Protein AF-A0AAV8Z8H2-F1 (afdb_monomer_lite)

pLDDT: mean 76.15, std 16.22, range [24.98, 94.44]

Foldseek 3Di:
DDKFKFKAFPVRDGDDDDPQAWDADRVGDIDGHDDDPVPDDCCRQQGKMWIWIDDPVGIDIDDIDGHHDDPPPFLDDDDPDDPPGPDPVRVVLLVVLLVVLCVVLVDDPVQVVCVLVVNHDPDLSQLSSLLSSCCSLVQADPVLHGDLVSQLVVVCSRDVDSVVSVVLCVPQQDDDPDSSCNSSSSVNSSSVVSVD

Structure (mmCIF, N/CA/C/O backbone):
data_AF-A0AAV8Z8H2-F1
#
_entry.id   AF-A0AAV8Z8H2-F1
#
loop_
_atom_site.group_PDB
_atom_site.id
_atom_site.type_symbol
_atom_site.label_atom_id
_atom_site.label_alt_id
_atom_site.label_comp_id
_atom_site.label_asym_id
_atom_site.label_entity_id
_atom_site.label_seq_id
_atom_site.pdbx_PDB_ins_code
_atom_site.Cartn_x
_atom_site.Cartn_y
_atom_site.Cartn_z
_atom_site.occupancy
_atom_site.B_iso_or_equiv
_atom_site.auth_seq_id
_atom_site.auth_comp_id
_atom_site.auth_asym_id
_atom_site.auth_atom_id
_atom_site.pdbx_PDB_model_num
ATOM 1 N N . MET A 1 1 ? 26.727 -1.028 -37.033 1.00 35.56 1 MET A N 1
ATOM 2 C CA . MET A 1 1 ? 27.636 -0.544 -35.966 1.00 35.56 1 MET A CA 1
ATOM 3 C C . MET A 1 1 ? 27.269 -1.231 -34.655 1.00 35.56 1 MET A C 1
ATOM 5 O O . MET A 1 1 ? 26.110 -1.174 -34.269 1.00 35.56 1 MET A O 1
ATOM 9 N N . ARG A 1 2 ? 28.202 -1.937 -33.999 1.00 37.50 2 ARG A N 1
ATOM 10 C CA . ARG A 1 2 ? 27.951 -2.562 -32.686 1.00 37.50 2 ARG A CA 1
ATOM 11 C C . ARG A 1 2 ? 28.186 -1.519 -31.593 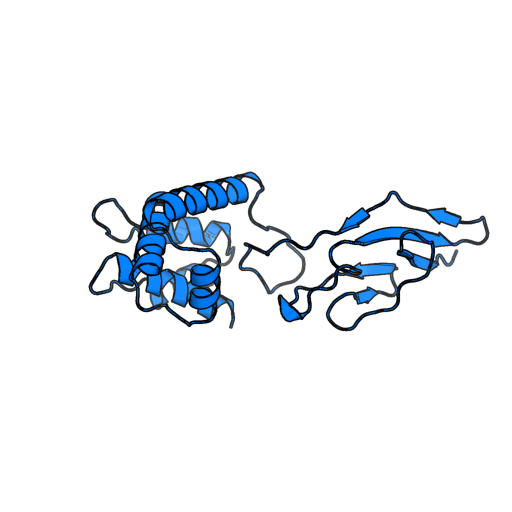1.00 37.50 2 ARG A C 1
ATOM 13 O O . ARG A 1 2 ? 29.326 -1.131 -31.357 1.00 37.50 2 ARG A O 1
ATOM 20 N N . TYR A 1 3 ? 27.122 -1.059 -30.949 1.00 38.91 3 TYR A N 1
ATOM 21 C CA . TYR A 1 3 ? 27.215 -0.156 -29.805 1.00 38.91 3 TYR A CA 1
ATOM 22 C C . TYR A 1 3 ? 27.224 -0.970 -28.513 1.00 38.91 3 TYR A C 1
ATOM 24 O O . TYR A 1 3 ? 26.392 -1.857 -28.338 1.00 38.91 3 TYR A O 1
ATOM 32 N N . LYS A 1 4 ? 28.154 -0.676 -27.598 1.00 47.50 4 LYS A N 1
ATOM 33 C CA . LYS A 1 4 ? 28.194 -1.308 -26.272 1.00 47.50 4 LYS A CA 1
ATOM 34 C C . LYS A 1 4 ? 27.782 -0.276 -25.229 1.00 47.50 4 LYS A C 1
ATOM 36 O O . LYS A 1 4 ? 28.521 0.676 -24.969 1.00 47.50 4 LYS A O 1
ATOM 41 N N . ARG A 1 5 ? 26.587 -0.451 -24.667 1.00 52.41 5 ARG A N 1
ATOM 42 C CA . ARG A 1 5 ? 26.057 0.378 -23.579 1.00 52.41 5 ARG A CA 1
ATOM 43 C C . ARG A 1 5 ? 26.590 -0.160 -22.251 1.00 52.41 5 ARG A C 1
ATOM 45 O O . ARG A 1 5 ? 26.500 -1.356 -21.988 1.00 52.41 5 ARG A O 1
ATOM 52 N N . VAL A 1 6 ? 27.201 0.703 -21.444 1.00 57.59 6 VAL A N 1
ATOM 53 C CA . VAL A 1 6 ? 27.772 0.337 -20.140 1.00 57.59 6 VAL A CA 1
ATOM 54 C C . VAL A 1 6 ? 27.365 1.381 -19.109 1.00 57.59 6 VAL A C 1
ATOM 56 O O . VAL A 1 6 ? 27.481 2.579 -19.354 1.00 57.59 6 VAL A O 1
ATOM 59 N N . GLN A 1 7 ? 26.902 0.918 -17.953 1.00 56.69 7 GLN A N 1
ATOM 60 C CA . GLN A 1 7 ? 26.512 1.773 -16.837 1.00 56.69 7 GLN A CA 1
ATOM 61 C C . GLN A 1 7 ? 27.712 1.988 -15.913 1.00 56.69 7 GLN A C 1
ATOM 63 O O . GLN A 1 7 ? 28.422 1.040 -15.552 1.00 56.69 7 GLN A O 1
ATOM 68 N N . THR A 1 8 ? 27.962 3.244 -15.557 1.00 58.31 8 THR A N 1
ATOM 69 C CA . THR A 1 8 ? 29.111 3.649 -14.741 1.00 58.31 8 THR A CA 1
ATOM 70 C C . THR A 1 8 ? 28.646 4.455 -13.537 1.00 58.31 8 THR A C 1
ATOM 72 O O . THR A 1 8 ? 27.685 5.217 -13.636 1.00 58.31 8 THR A O 1
ATOM 75 N N . GLY A 1 9 ? 29.333 4.297 -12.403 1.00 56.94 9 GLY A N 1
ATOM 76 C CA . GLY A 1 9 ? 29.162 5.218 -11.274 1.00 56.94 9 GLY A CA 1
ATOM 77 C C . GLY A 1 9 ? 29.763 6.593 -11.582 1.00 56.94 9 GLY A C 1
ATOM 78 O O . GLY A 1 9 ? 30.441 6.749 -12.599 1.00 56.94 9 GLY A O 1
ATOM 79 N N . TYR A 1 10 ? 29.570 7.557 -10.679 1.00 47.22 10 TYR A N 1
ATOM 80 C CA . TYR A 1 10 ? 30.086 8.931 -10.799 1.00 47.22 10 TYR A CA 1
ATOM 81 C C . TYR A 1 10 ? 31.571 9.010 -11.223 1.00 47.22 10 TYR A C 1
ATOM 83 O O . TYR A 1 10 ? 31.924 9.778 -12.112 1.00 47.22 10 TYR A O 1
ATOM 91 N N . ASN A 1 11 ? 32.420 8.108 -10.714 1.00 56.16 11 ASN A N 1
ATOM 92 C CA . ASN A 1 11 ? 33.860 8.054 -11.024 1.00 56.16 11 ASN A CA 1
ATOM 93 C C . ASN A 1 11 ? 34.205 7.377 -12.372 1.00 56.16 11 ASN A C 1
ATOM 95 O O . ASN A 1 11 ? 35.356 7.023 -12.614 1.00 56.16 11 ASN A O 1
ATOM 99 N N . GLY A 1 12 ? 33.224 7.078 -13.229 1.00 56.75 12 GLY A N 1
ATOM 100 C CA . GLY A 1 12 ? 33.440 6.409 -14.521 1.00 56.75 12 GLY A CA 1
ATOM 101 C C . GLY A 1 12 ? 33.772 4.911 -14.434 1.00 56.75 12 GLY A C 1
ATOM 102 O O . GLY A 1 12 ? 33.909 4.248 -15.467 1.00 56.75 12 GLY A O 1
ATOM 103 N N . MET A 1 13 ? 33.860 4.348 -13.224 1.00 62.66 13 MET A N 1
ATOM 104 C CA . MET A 1 13 ? 34.071 2.917 -13.001 1.00 62.66 13 MET A CA 1
ATOM 105 C C . MET A 1 13 ? 32.820 2.116 -13.371 1.00 62.66 13 MET A C 1
ATOM 107 O O . MET A 1 13 ? 31.702 2.440 -12.952 1.00 62.66 13 MET A O 1
ATOM 111 N N . LYS A 1 14 ? 33.017 1.035 -14.135 1.00 66.44 14 LYS A N 1
ATOM 112 C CA . LYS A 1 14 ? 31.957 0.076 -14.459 1.00 66.44 14 LYS A CA 1
ATOM 113 C C . LYS A 1 14 ? 31.466 -0.568 -13.164 1.00 66.44 14 LYS A C 1
ATOM 115 O O . LYS A 1 14 ? 32.252 -1.168 -12.431 1.00 66.44 14 LYS A O 1
ATOM 120 N N . LYS A 1 15 ? 30.170 -0.449 -12.882 1.00 69.06 15 LYS A N 1
ATOM 121 C CA . LYS A 1 15 ? 29.573 -1.102 -11.716 1.00 69.06 15 LYS A CA 1
ATOM 122 C C . LYS A 1 15 ? 29.343 -2.583 -12.022 1.00 69.06 15 LYS A C 1
ATOM 124 O O . LYS A 1 15 ? 28.971 -2.945 -13.138 1.00 69.06 15 LYS A O 1
ATOM 129 N N . ARG A 1 16 ? 29.631 -3.430 -11.032 1.00 69.19 16 ARG A N 1
ATOM 130 C CA . ARG A 1 16 ? 29.344 -4.866 -11.083 1.00 69.19 16 ARG A CA 1
ATOM 131 C C . ARG A 1 16 ? 27.873 -5.102 -10.758 1.00 69.19 16 ARG A C 1
ATOM 133 O O . ARG A 1 16 ? 27.267 -4.310 -10.027 1.00 69.19 16 ARG A O 1
ATOM 140 N N . GLU A 1 17 ? 27.335 -6.170 -11.320 1.00 68.06 17 GLU A N 1
ATOM 141 C CA . GLU A 1 17 ? 26.055 -6.716 -10.895 1.00 68.06 17 GLU A CA 1
ATOM 142 C C . GLU A 1 17 ? 26.131 -7.064 -9.409 1.00 68.06 17 GLU A C 1
ATOM 144 O O . GLU A 1 17 ? 27.162 -7.536 -8.920 1.00 68.06 17 GLU A O 1
ATOM 149 N N . VAL A 1 18 ? 25.067 -6.730 -8.693 1.00 77.81 18 VAL A N 1
ATOM 150 C CA . VAL A 1 18 ? 24.851 -7.179 -7.322 1.00 77.81 18 VAL A CA 1
ATOM 151 C C . VAL A 1 18 ? 23.566 -7.981 -7.412 1.00 77.81 18 VAL A C 1
ATOM 153 O O . VAL A 1 18 ? 22.536 -7.357 -7.690 1.00 77.81 18 VAL A O 1
ATOM 156 N N . PRO A 1 19 ? 23.633 -9.320 -7.283 1.00 72.56 19 PRO A N 1
ATOM 157 C CA . PRO A 1 19 ? 22.446 -10.160 -7.333 1.00 72.56 19 PRO A CA 1
ATOM 158 C C . PRO A 1 19 ? 21.347 -9.559 -6.457 1.00 72.56 19 PRO A C 1
ATOM 160 O O . PRO A 1 19 ? 21.639 -9.041 -5.380 1.00 72.56 19 PRO A O 1
ATOM 163 N N . GLU A 1 20 ? 20.126 -9.545 -6.984 1.00 72.88 20 GLU A N 1
ATOM 164 C CA . GLU A 1 20 ? 18.906 -9.079 -6.303 1.00 72.88 20 GLU A CA 1
ATOM 165 C C . GLU A 1 20 ? 18.799 -7.566 -6.030 1.00 72.88 20 GLU A C 1
ATOM 167 O O . GLU A 1 20 ? 17.691 -7.077 -5.873 1.00 72.88 20 GLU A O 1
ATOM 172 N N . LEU A 1 21 ? 19.886 -6.785 -6.086 1.00 78.19 21 LEU A N 1
ATOM 173 C CA . LEU A 1 21 ? 19.847 -5.336 -5.792 1.00 78.19 21 LEU A CA 1
ATOM 174 C C . LEU A 1 21 ? 20.156 -4.436 -6.994 1.00 78.19 21 LEU A C 1
ATOM 176 O O . LEU A 1 21 ? 19.739 -3.279 -7.047 1.00 78.19 21 LEU A O 1
ATOM 180 N N . ARG A 1 22 ? 20.914 -4.930 -7.980 1.00 84.88 22 ARG A N 1
ATOM 181 C CA . ARG A 1 22 ? 21.247 -4.164 -9.189 1.00 84.88 22 ARG A CA 1
ATOM 182 C C . ARG A 1 22 ? 21.569 -5.078 -10.362 1.00 84.88 22 ARG A C 1
ATOM 184 O O . ARG A 1 22 ? 22.699 -5.560 -10.477 1.00 84.88 22 ARG A O 1
ATOM 191 N N . LEU A 1 23 ? 20.607 -5.216 -11.270 1.00 77.06 23 LEU A N 1
ATOM 192 C CA . LEU A 1 23 ? 20.680 -6.069 -12.454 1.00 77.06 23 LEU A CA 1
ATOM 193 C C . LEU A 1 23 ? 21.132 -5.269 -13.680 1.00 77.06 23 LEU A C 1
ATOM 195 O O . LEU A 1 23 ? 20.615 -4.183 -13.961 1.00 77.06 23 LEU A O 1
ATOM 199 N N . LEU A 1 24 ? 22.101 -5.809 -14.421 1.00 78.75 24 LEU A N 1
ATOM 200 C CA . LEU A 1 24 ? 22.605 -5.216 -15.660 1.00 78.75 24 LEU A CA 1
ATOM 201 C C . LEU A 1 24 ? 22.259 -6.113 -16.846 1.00 78.75 24 LEU A C 1
ATOM 203 O O . LEU A 1 24 ? 22.818 -7.195 -16.999 1.00 78.75 24 LEU A O 1
ATOM 207 N N . TYR A 1 25 ? 21.409 -5.624 -17.744 1.00 77.62 25 TYR A N 1
ATOM 208 C CA . TYR A 1 25 ? 21.002 -6.385 -18.922 1.00 77.62 25 TYR A CA 1
ATOM 209 C C . TYR A 1 25 ? 21.957 -6.173 -20.112 1.00 77.62 25 TYR A C 1
ATOM 211 O O . TYR A 1 25 ? 22.561 -5.103 -20.241 1.00 77.62 25 TYR A O 1
ATOM 219 N N . PRO A 1 26 ? 22.073 -7.139 -21.049 1.00 73.94 26 PRO A N 1
ATOM 220 C CA . PRO A 1 26 ? 22.926 -7.015 -22.239 1.00 73.94 26 PRO A CA 1
ATOM 221 C C . PRO A 1 26 ? 22.567 -5.848 -23.172 1.00 73.94 26 PRO A C 1
ATOM 223 O O . PRO A 1 26 ? 23.437 -5.315 -23.862 1.00 73.94 26 PRO A O 1
ATOM 226 N N . ASN A 1 27 ? 21.304 -5.407 -23.164 1.00 73.81 27 ASN A N 1
ATOM 227 C CA . ASN A 1 27 ? 20.846 -4.195 -23.860 1.00 73.81 27 ASN A CA 1
ATOM 228 C C . ASN A 1 27 ? 21.331 -2.889 -23.182 1.00 73.81 27 ASN A C 1
ATOM 230 O O . ASN A 1 27 ? 21.114 -1.789 -23.695 1.00 73.81 27 ASN A O 1
ATOM 234 N N . GLY A 1 28 ? 22.010 -3.014 -22.038 1.00 71.06 28 GLY A N 1
ATOM 235 C CA . GLY A 1 28 ? 22.561 -1.951 -21.208 1.00 71.06 28 GLY A CA 1
ATOM 236 C C . GLY A 1 28 ? 21.542 -1.234 -20.322 1.00 71.06 28 GLY A C 1
ATOM 237 O O . GLY A 1 28 ? 21.845 -0.143 -19.825 1.00 71.06 28 GLY A O 1
ATOM 238 N N . SER A 1 29 ? 20.356 -1.814 -20.124 1.00 76.06 29 SER A N 1
ATOM 239 C CA . SER A 1 29 ? 19.424 -1.397 -19.075 1.00 76.06 29 SER A CA 1
ATOM 240 C C . SER A 1 29 ? 19.977 -1.732 -17.686 1.00 76.06 29 SER A C 1
ATOM 242 O O . SER A 1 29 ? 20.648 -2.749 -17.501 1.00 76.06 29 SER A O 1
ATOM 244 N N . LEU A 1 30 ? 19.690 -0.854 -16.724 1.00 79.56 30 LEU A N 1
ATOM 245 C CA . LEU A 1 30 ? 20.010 -1.009 -15.306 1.00 79.56 30 LEU A CA 1
ATOM 246 C C . LEU A 1 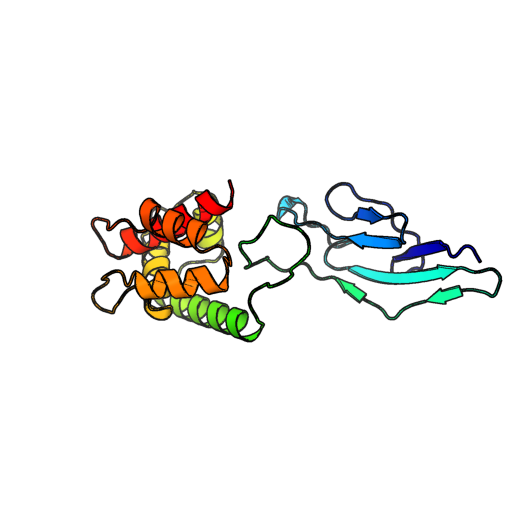30 ? 18.698 -1.081 -14.535 1.00 79.56 30 LEU A C 1
ATOM 248 O O . LEU A 1 30 ? 17.895 -0.158 -14.650 1.00 79.56 30 LEU A O 1
ATOM 252 N N . VAL A 1 31 ? 18.489 -2.153 -13.781 1.00 78.25 31 VAL A N 1
ATOM 253 C CA . VAL A 1 31 ? 17.271 -2.354 -12.991 1.00 78.25 31 VAL A CA 1
ATOM 254 C C . VAL A 1 31 ? 17.649 -2.494 -11.522 1.00 78.25 31 VAL A C 1
ATOM 256 O O . VAL A 1 31 ? 18.598 -3.206 -11.196 1.00 78.25 31 VAL A O 1
ATOM 259 N N . PHE A 1 32 ? 16.906 -1.805 -10.660 1.00 83.44 32 PHE A N 1
ATOM 260 C CA . PHE A 1 32 ? 16.988 -1.907 -9.204 1.00 83.44 32 PHE A CA 1
ATOM 261 C C . PHE A 1 32 ? 15.723 -2.625 -8.723 1.00 83.44 32 PHE A C 1
ATOM 263 O O . PHE A 1 32 ? 14.652 -2.018 -8.773 1.00 83.44 32 PHE A O 1
ATOM 270 N N . PRO A 1 33 ? 15.800 -3.919 -8.373 1.00 74.56 33 PRO A N 1
ATOM 271 C CA . PRO A 1 33 ? 14.654 -4.651 -7.844 1.00 74.56 33 PRO A CA 1
ATOM 272 C C . PRO A 1 33 ? 14.234 -4.127 -6.459 1.00 74.56 33 PRO A C 1
ATOM 274 O O . PRO A 1 33 ? 15.032 -3.459 -5.794 1.00 74.56 33 PRO A O 1
ATOM 277 N N . PRO A 1 34 ? 13.002 -4.427 -6.009 1.00 72.38 34 PRO A N 1
ATOM 278 C CA . PRO A 1 34 ? 12.618 -4.262 -4.611 1.00 72.38 34 PRO A CA 1
ATOM 279 C C . PRO A 1 34 ? 13.556 -5.043 -3.686 1.00 72.38 34 PRO A C 1
ATOM 281 O O . PRO A 1 34 ? 14.057 -6.103 -4.056 1.00 72.38 34 PRO A O 1
ATOM 284 N N . PHE A 1 35 ? 13.776 -4.516 -2.487 1.00 76.75 35 PHE A N 1
ATOM 285 C CA . PHE A 1 35 ? 14.696 -5.075 -1.504 1.00 76.75 35 PHE A CA 1
ATOM 286 C C . PHE A 1 35 ? 14.159 -4.812 -0.092 1.00 76.75 35 PHE A C 1
ATOM 288 O O . PHE A 1 35 ? 13.420 -3.848 0.122 1.00 76.75 35 PHE A O 1
ATOM 295 N N . SER A 1 36 ? 14.512 -5.664 0.867 1.00 68.44 36 SER A N 1
ATOM 296 C CA . SER A 1 36 ? 14.140 -5.483 2.274 1.00 68.44 36 SER A CA 1
ATOM 297 C C . SER A 1 36 ? 15.060 -4.471 2.968 1.00 68.44 36 SER A C 1
ATOM 299 O O . SER A 1 36 ? 16.170 -4.202 2.511 1.00 68.44 36 SER A O 1
ATOM 301 N N . ASN A 1 37 ? 14.627 -3.877 4.085 1.00 69.06 37 ASN A N 1
ATOM 302 C CA . ASN A 1 37 ? 15.407 -2.830 4.764 1.00 69.06 37 ASN A CA 1
ATOM 303 C C . ASN A 1 37 ? 16.839 -3.273 5.135 1.00 69.06 37 ASN A C 1
ATOM 305 O O . ASN A 1 37 ? 17.773 -2.479 5.032 1.00 69.06 37 ASN A O 1
ATOM 309 N N . ASP A 1 38 ? 17.037 -4.540 5.498 1.00 77.56 38 ASP A N 1
ATOM 310 C CA . ASP A 1 38 ? 18.342 -5.144 5.807 1.00 77.56 38 ASP A CA 1
ATOM 311 C C . ASP A 1 38 ? 19.272 -5.258 4.587 1.00 77.56 38 ASP A C 1
ATOM 313 O O . ASP A 1 38 ? 20.495 -5.296 4.731 1.00 77.56 38 ASP A O 1
ATOM 317 N N . GLN A 1 39 ? 18.717 -5.232 3.375 1.00 78.75 39 GLN A N 1
ATOM 318 C CA . GLN A 1 39 ? 19.468 -5.241 2.122 1.00 78.75 39 GLN A CA 1
ATOM 319 C C . GLN A 1 39 ? 19.793 -3.826 1.609 1.00 78.75 39 GLN A C 1
ATOM 321 O O . GLN A 1 39 ? 20.388 -3.664 0.535 1.00 78.75 39 GLN A O 1
ATOM 326 N N . TYR A 1 40 ? 19.419 -2.774 2.351 1.00 82.19 40 TYR A N 1
ATOM 327 C CA . TYR A 1 40 ? 19.698 -1.401 1.950 1.00 82.19 40 TYR A CA 1
ATOM 328 C C . TYR A 1 40 ? 21.203 -1.148 1.811 1.00 82.19 40 TYR A C 1
ATOM 330 O O . TYR A 1 40 ? 22.001 -1.356 2.725 1.00 82.19 40 TYR A O 1
ATOM 338 N N . ARG A 1 41 ? 21.599 -0.612 0.654 1.00 83.50 41 ARG A N 1
ATOM 339 C CA . ARG A 1 41 ? 22.981 -0.245 0.365 1.00 83.50 41 ARG A CA 1
ATOM 340 C C . ARG A 1 41 ? 23.076 1.167 -0.169 1.00 83.50 41 ARG A C 1
ATOM 342 O O . ARG A 1 41 ? 22.632 1.442 -1.280 1.00 83.50 41 ARG A O 1
ATOM 349 N N . HIS A 1 42 ? 23.762 2.044 0.559 1.00 82.69 42 HIS A N 1
ATOM 350 C CA . HIS A 1 42 ? 23.955 3.438 0.148 1.00 82.69 42 HIS A CA 1
ATOM 351 C C . HIS A 1 42 ? 24.621 3.564 -1.238 1.00 82.69 42 HIS A C 1
ATOM 353 O O . HIS A 1 42 ? 24.289 4.450 -2.022 1.00 82.69 42 HIS A O 1
ATOM 359 N N . ASP A 1 43 ? 25.532 2.654 -1.596 1.00 81.62 43 ASP A N 1
ATOM 360 C CA . ASP A 1 43 ? 26.231 2.668 -2.889 1.00 81.62 43 ASP A CA 1
ATOM 361 C C . ASP A 1 43 ? 25.390 2.154 -4.076 1.00 81.62 43 ASP A C 1
ATOM 363 O O . ASP A 1 43 ? 25.862 2.158 -5.222 1.00 81.62 43 ASP A O 1
ATOM 367 N N . ILE A 1 44 ? 24.157 1.716 -3.803 1.00 85.25 44 ILE A N 1
ATOM 368 C CA . ILE A 1 44 ? 23.168 1.285 -4.791 1.00 85.25 44 ILE A CA 1
ATOM 369 C C . ILE A 1 44 ? 21.954 2.213 -4.758 1.00 85.25 44 ILE A C 1
ATOM 371 O O . ILE A 1 44 ? 21.608 2.790 -5.788 1.00 85.25 44 ILE A O 1
ATOM 375 N N . HIS A 1 45 ? 21.373 2.372 -3.572 1.00 87.06 45 HIS A N 1
ATOM 376 C CA . HIS A 1 45 ? 20.078 2.984 -3.306 1.00 87.06 45 HIS A CA 1
ATOM 377 C C . HIS A 1 45 ? 20.138 4.478 -2.975 1.00 87.06 45 HIS A C 1
ATOM 379 O O . HIS A 1 45 ? 19.095 5.103 -2.882 1.00 87.06 45 HIS A O 1
ATOM 385 N N . ALA A 1 46 ? 21.320 5.071 -2.816 1.00 86.50 46 ALA A N 1
ATOM 386 C CA . ALA A 1 46 ? 21.495 6.518 -2.643 1.00 86.50 46 ALA A CA 1
ATOM 387 C C . ALA A 1 46 ? 22.643 7.039 -3.524 1.00 86.50 46 ALA A C 1
ATOM 389 O O . ALA A 1 46 ? 23.421 7.912 -3.139 1.00 86.50 46 ALA A O 1
ATOM 390 N N . ALA A 1 47 ? 22.797 6.435 -4.705 1.00 85.19 47 ALA A N 1
ATOM 391 C CA . ALA A 1 47 ? 23.942 6.636 -5.580 1.00 85.19 47 ALA A CA 1
ATOM 392 C C . ALA A 1 47 ? 23.576 7.359 -6.883 1.00 85.19 47 ALA A C 1
ATOM 394 O O . ALA A 1 47 ? 22.437 7.353 -7.349 1.00 85.19 47 ALA A O 1
ATOM 395 N N . GLN A 1 48 ? 24.593 7.950 -7.505 1.00 88.75 48 GLN A N 1
ATOM 396 C CA . GLN A 1 48 ? 24.497 8.605 -8.805 1.00 88.75 48 GLN A CA 1
ATOM 397 C C . GLN A 1 48 ? 24.984 7.684 -9.930 1.00 88.75 48 GLN A C 1
ATOM 399 O O . GLN A 1 48 ? 26.062 7.078 -9.849 1.00 88.75 48 GLN A O 1
ATOM 404 N N . TYR A 1 49 ? 24.207 7.617 -11.010 1.00 84.19 49 TYR A N 1
ATOM 405 C CA . TYR A 1 49 ? 24.473 6.785 -12.181 1.00 84.19 49 TYR A CA 1
ATOM 406 C C . TYR A 1 49 ? 24.526 7.611 -13.463 1.00 84.19 49 TYR A C 1
ATOM 408 O O . TYR A 1 49 ? 23.806 8.596 -13.628 1.00 84.19 49 TYR A O 1
ATOM 416 N N . ARG A 1 50 ? 25.372 7.178 -14.404 1.00 82.69 50 ARG A N 1
ATOM 417 C CA . ARG A 1 50 ? 25.430 7.720 -15.767 1.00 82.69 50 ARG A CA 1
ATOM 418 C C . ARG A 1 50 ? 25.510 6.579 -16.776 1.00 82.69 50 ARG A C 1
ATOM 420 O O . ARG A 1 50 ? 26.287 5.634 -16.602 1.00 82.69 50 ARG A O 1
ATOM 427 N N . CYS A 1 51 ? 24.743 6.698 -17.854 1.00 83.25 51 CYS A N 1
ATOM 428 C CA . CYS A 1 51 ? 24.804 5.784 -18.983 1.00 83.25 51 CYS A CA 1
ATOM 429 C C . CYS A 1 51 ? 25.901 6.238 -19.944 1.00 83.25 51 CYS A C 1
ATOM 431 O O . CYS A 1 51 ? 25.937 7.395 -20.367 1.00 83.25 51 CYS A O 1
ATOM 433 N N . ARG A 1 52 ? 26.784 5.313 -20.324 1.00 81.25 52 ARG A N 1
ATOM 434 C CA . ARG A 1 52 ? 27.894 5.575 -21.237 1.00 81.25 52 ARG A CA 1
ATOM 435 C C . ARG A 1 52 ? 27.781 4.695 -22.474 1.00 81.25 52 ARG A C 1
ATOM 437 O O . ARG A 1 52 ? 27.730 3.466 -22.385 1.00 81.25 52 ARG A O 1
ATOM 444 N N . LEU A 1 53 ? 27.770 5.332 -23.640 1.00 79.94 53 LEU A N 1
ATOM 445 C CA . LEU A 1 53 ? 27.774 4.673 -24.939 1.00 79.94 53 LEU A CA 1
ATOM 446 C C . LEU A 1 53 ? 29.165 4.799 -25.555 1.00 79.94 53 LEU A C 1
ATOM 448 O O . LEU A 1 53 ? 29.651 5.910 -25.762 1.00 79.94 53 LEU A O 1
ATOM 452 N N . LYS A 1 54 ? 29.809 3.666 -25.851 1.00 81.81 54 LYS A N 1
ATOM 453 C CA . LYS A 1 54 ? 31.099 3.641 -26.552 1.00 81.81 54 LYS A CA 1
ATOM 454 C C . LYS A 1 54 ? 30.907 3.155 -27.986 1.00 81.81 54 LYS A C 1
ATOM 456 O O . LYS A 1 54 ? 30.310 2.100 -28.210 1.00 81.81 54 LYS A O 1
ATOM 461 N N . SER A 1 55 ? 31.447 3.915 -28.933 1.00 79.25 55 SER A N 1
ATOM 462 C CA . SER A 1 55 ? 31.546 3.562 -30.350 1.00 79.25 55 SER A CA 1
ATOM 463 C C . SER A 1 55 ? 32.978 3.782 -30.854 1.00 79.25 55 SER A C 1
ATOM 465 O O . SER A 1 55 ? 33.829 4.277 -30.113 1.00 79.25 55 SER A O 1
ATOM 467 N N . ALA A 1 56 ? 33.250 3.424 -32.110 1.00 86.69 56 ALA A N 1
ATOM 468 C CA . ALA A 1 56 ? 34.532 3.723 -32.754 1.00 86.69 56 ALA A CA 1
ATOM 469 C C . ALA A 1 56 ? 34.799 5.237 -32.886 1.00 86.69 56 ALA A C 1
ATOM 471 O O . ALA A 1 56 ? 35.951 5.646 -32.866 1.00 86.69 56 ALA A O 1
ATOM 472 N N . LEU A 1 57 ? 33.746 6.061 -32.961 1.00 86.06 57 LEU A N 1
ATOM 473 C CA . LEU A 1 57 ? 33.839 7.520 -33.105 1.00 86.06 57 LEU A CA 1
ATOM 474 C C . LEU A 1 57 ? 34.052 8.252 -31.773 1.00 86.06 57 LEU A C 1
ATOM 476 O O . LEU A 1 57 ? 34.210 9.467 -31.752 1.00 86.06 57 LEU A O 1
ATOM 480 N N . GLY A 1 58 ? 34.024 7.530 -30.652 1.00 81.25 58 GLY A N 1
ATOM 481 C CA . GLY A 1 58 ? 34.168 8.113 -29.328 1.00 81.25 58 GLY A CA 1
ATOM 482 C C . GLY A 1 58 ? 33.065 7.689 -28.370 1.00 81.25 58 GLY A C 1
ATOM 483 O O . GLY A 1 58 ? 32.463 6.614 -28.488 1.00 81.25 58 GLY A O 1
ATOM 484 N N . ILE A 1 59 ? 32.862 8.523 -27.355 1.00 84.94 59 ILE A N 1
ATOM 485 C CA . ILE A 1 59 ? 32.107 8.184 -26.155 1.00 84.94 59 ILE A CA 1
ATOM 486 C C . ILE A 1 59 ? 31.084 9.273 -25.880 1.00 84.94 59 ILE A C 1
ATOM 488 O O . ILE A 1 59 ? 31.440 10.436 -25.738 1.00 84.94 59 ILE A O 1
ATOM 492 N N . VAL A 1 60 ? 29.830 8.861 -25.734 1.00 88.50 60 VAL A N 1
ATOM 493 C CA . VAL A 1 60 ? 28.726 9.733 -25.329 1.00 88.50 60 VAL A CA 1
ATOM 494 C C . VAL A 1 60 ? 28.297 9.343 -23.918 1.00 88.50 60 VAL A C 1
ATOM 496 O O . VAL A 1 60 ? 28.183 8.153 -23.606 1.00 88.50 60 VAL A O 1
ATOM 499 N N . VAL A 1 61 ? 28.082 10.335 -23.055 1.00 85.38 61 VAL A N 1
ATOM 500 C CA . VAL A 1 61 ? 27.672 10.152 -21.654 1.00 85.38 61 VAL A CA 1
ATOM 501 C C . VAL A 1 61 ? 26.331 10.850 -21.436 1.00 85.38 61 VAL A C 1
ATOM 503 O O . VAL A 1 61 ? 26.137 11.968 -21.904 1.00 85.38 61 VAL A O 1
ATOM 506 N N . SER A 1 62 ? 25.397 10.187 -20.753 1.00 84.31 62 SER A N 1
ATOM 507 C CA . SER A 1 62 ? 24.105 10.774 -20.389 1.00 84.31 62 SER A CA 1
ATOM 508 C C . SER A 1 62 ? 24.230 11.797 -19.257 1.00 84.31 62 SER A C 1
ATOM 510 O O . SER A 1 62 ? 25.246 11.867 -18.563 1.00 84.31 62 SER A O 1
ATOM 512 N N . ARG A 1 63 ? 23.128 12.508 -18.989 1.00 86.31 63 ARG A N 1
ATOM 513 C CA . ARG A 1 63 ? 22.936 13.228 -17.724 1.00 86.31 63 ARG A CA 1
ATOM 514 C C . ARG A 1 63 ? 23.053 12.297 -16.514 1.00 86.31 63 ARG A C 1
ATOM 516 O O . ARG A 1 63 ? 22.918 11.074 -16.635 1.00 86.31 63 ARG A O 1
ATOM 523 N N . GLU A 1 64 ? 23.266 12.912 -15.363 1.00 83.62 64 GLU A N 1
ATOM 524 C CA . GLU A 1 64 ? 23.330 12.243 -14.073 1.00 83.62 64 GLU A CA 1
ATOM 525 C C . GLU A 1 64 ? 21.949 11.844 -13.561 1.00 83.62 64 GLU A C 1
ATOM 527 O O . GLU A 1 64 ? 21.013 12.642 -13.567 1.00 83.62 64 GLU A O 1
ATOM 532 N N . VAL A 1 65 ? 21.831 10.591 -13.129 1.00 83.88 65 VAL A N 1
ATOM 533 C CA . VAL A 1 65 ? 20.617 10.017 -12.555 1.00 83.88 65 VAL A CA 1
ATOM 534 C C . VAL A 1 65 ? 20.867 9.778 -11.075 1.00 83.88 65 VAL A C 1
ATOM 536 O O . VAL A 1 65 ? 21.735 8.985 -10.714 1.00 83.88 65 VAL A O 1
ATOM 539 N N . HIS A 1 66 ? 20.111 10.468 -10.228 1.00 83.06 66 HIS A N 1
ATOM 540 C CA . HIS A 1 66 ? 20.176 10.327 -8.778 1.00 83.06 66 HIS A CA 1
ATOM 541 C C . HIS A 1 66 ? 19.178 9.257 -8.343 1.00 83.06 66 HIS A C 1
ATOM 543 O O . HIS A 1 66 ? 17.972 9.458 -8.469 1.00 83.06 66 HIS A O 1
ATOM 549 N N . VAL A 1 67 ? 19.671 8.121 -7.858 1.00 84.88 67 VAL A N 1
ATOM 550 C CA . VAL A 1 67 ? 18.828 7.057 -7.306 1.00 84.88 67 VAL A CA 1
ATOM 551 C C . VAL A 1 67 ? 18.670 7.302 -5.813 1.00 84.88 67 VAL A C 1
ATOM 553 O O . VAL A 1 67 ? 19.656 7.540 -5.118 1.00 84.88 67 VAL A O 1
ATOM 556 N N . LYS A 1 68 ? 17.428 7.242 -5.337 1.00 84.38 68 LYS A N 1
ATOM 557 C CA . LYS A 1 68 ? 17.069 7.220 -3.920 1.00 84.38 68 LYS A CA 1
ATOM 558 C C . LYS A 1 68 ? 16.124 6.047 -3.703 1.00 84.38 68 LYS A C 1
ATOM 560 O O . LYS A 1 68 ? 15.174 5.902 -4.468 1.00 84.38 68 LYS A O 1
ATOM 565 N N . ALA A 1 69 ? 16.361 5.235 -2.683 1.00 77.06 69 ALA A N 1
ATOM 566 C CA . ALA A 1 69 ? 15.331 4.344 -2.191 1.00 77.06 69 ALA A CA 1
ATOM 567 C C . ALA A 1 69 ? 14.279 5.173 -1.474 1.00 77.06 69 ALA A C 1
ATOM 569 O O . ALA A 1 69 ? 14.595 6.008 -0.629 1.00 77.06 69 ALA A O 1
ATOM 570 N N . GLY A 1 70 ? 13.035 4.924 -1.840 1.00 68.00 70 GLY A N 1
ATOM 571 C CA . GLY A 1 70 ? 11.889 5.268 -1.027 1.00 68.00 70 GLY A CA 1
ATOM 572 C C . GLY A 1 70 ? 11.211 3.976 -0.612 1.00 68.00 70 GLY A C 1
ATOM 573 O O . GLY A 1 70 ? 11.293 2.972 -1.324 1.00 68.00 70 GLY A O 1
ATOM 574 N N . THR A 1 71 ? 10.524 4.012 0.520 1.00 52.19 71 THR A N 1
ATOM 575 C CA . THR A 1 71 ? 9.533 2.994 0.846 1.00 52.19 71 THR A CA 1
ATOM 576 C C . THR A 1 71 ? 8.498 2.999 -0.270 1.00 52.19 71 THR A C 1
ATOM 578 O O . THR A 1 71 ? 7.839 4.014 -0.510 1.00 52.19 71 THR A O 1
ATOM 581 N N . LEU A 1 72 ? 8.384 1.882 -0.987 1.00 42.56 72 LEU A N 1
ATOM 582 C CA . LEU A 1 72 ? 7.269 1.651 -1.892 1.00 42.56 72 LEU A CA 1
ATOM 583 C C . LEU A 1 72 ? 6.009 1.542 -1.031 1.00 42.56 72 LEU A C 1
ATOM 585 O O . LEU A 1 72 ? 5.615 0.458 -0.618 1.00 42.56 72 LEU A O 1
ATOM 589 N N . VAL A 1 73 ? 5.341 2.670 -0.793 1.00 42.03 73 VAL A N 1
ATOM 590 C CA . VAL A 1 73 ? 3.925 2.676 -0.404 1.00 42.03 73 VAL A CA 1
ATOM 591 C C . VAL A 1 73 ? 3.114 2.466 -1.685 1.00 42.03 73 VAL A C 1
ATOM 593 O O . VAL A 1 73 ? 2.385 3.318 -2.174 1.00 42.03 73 VAL A O 1
ATOM 596 N N . CYS A 1 74 ? 3.367 1.332 -2.320 1.00 36.44 74 CYS A N 1
ATOM 597 C CA . CYS A 1 74 ? 2.687 0.847 -3.501 1.00 36.44 74 CYS A CA 1
ATOM 598 C C . CYS A 1 74 ? 2.676 -0.657 -3.321 1.00 36.44 74 CYS A C 1
ATOM 600 O O . CYS A 1 74 ? 3.625 -1.354 -3.668 1.00 36.44 74 CYS A O 1
ATOM 602 N N . ASN A 1 75 ? 1.615 -1.143 -2.686 1.00 37.53 75 ASN A N 1
ATOM 603 C CA . ASN A 1 75 ? 1.329 -2.561 -2.648 1.00 37.53 75 ASN A CA 1
ATOM 604 C C . ASN A 1 75 ? 1.137 -2.986 -4.121 1.00 37.53 75 ASN A C 1
ATOM 606 O O . ASN A 1 75 ? 0.087 -2.688 -4.683 1.00 37.53 75 ASN A O 1
ATOM 610 N N . HIS A 1 76 ? 2.157 -3.519 -4.805 1.00 32.81 76 HIS A N 1
ATOM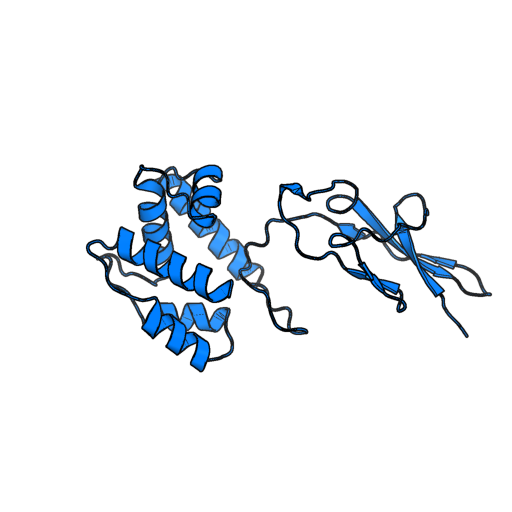 611 C CA . HIS A 1 76 ? 2.077 -3.990 -6.197 1.00 32.81 76 HIS A CA 1
ATOM 612 C C . HIS A 1 76 ? 3.328 -4.786 -6.615 1.00 32.81 76 HIS A C 1
ATOM 614 O O . HIS A 1 76 ? 4.374 -4.198 -6.857 1.00 32.81 76 HIS A O 1
ATOM 620 N N . PHE A 1 77 ? 3.196 -6.103 -6.766 1.00 35.34 77 PHE A N 1
ATOM 621 C CA . PHE A 1 77 ? 3.904 -6.968 -7.725 1.00 35.34 77 PHE A CA 1
ATOM 622 C C . PHE A 1 77 ? 2.967 -8.184 -7.855 1.00 35.34 77 PHE A C 1
ATOM 624 O O . PHE A 1 77 ? 2.586 -8.737 -6.838 1.00 35.34 77 PHE A O 1
ATOM 631 N N . VAL 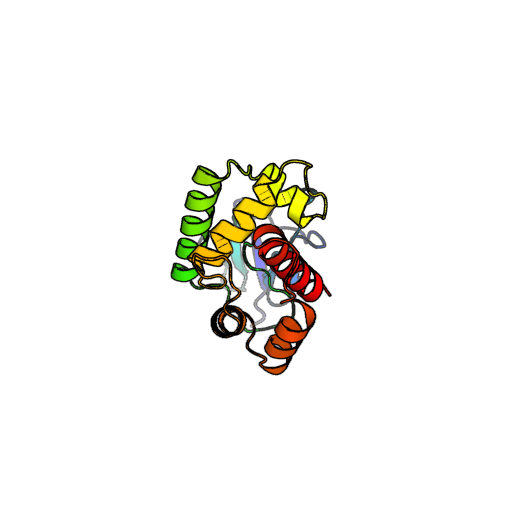A 1 78 ? 2.429 -8.588 -9.007 1.00 27.95 78 VAL A N 1
ATOM 632 C CA . VAL A 1 78 ? 3.116 -8.963 -10.245 1.00 27.95 78 VAL A CA 1
ATOM 633 C C . VAL A 1 78 ? 2.157 -8.797 -11.439 1.00 27.95 78 VAL A C 1
ATOM 635 O O . VAL A 1 78 ? 1.116 -9.436 -11.468 1.00 27.95 78 VAL A O 1
ATOM 638 N N . TYR A 1 79 ? 2.509 -7.997 -12.449 1.00 24.98 79 TYR A N 1
ATOM 639 C CA . TYR A 1 79 ? 2.737 -8.478 -13.822 1.00 24.98 79 TYR A CA 1
ATOM 640 C C . TYR A 1 79 ? 3.375 -7.365 -14.666 1.00 24.98 79 TYR A C 1
ATOM 642 O O . TYR A 1 79 ? 3.111 -6.175 -14.519 1.00 24.98 79 TYR A O 1
ATOM 650 N N . PHE A 1 80 ? 4.309 -7.777 -15.510 1.00 33.50 80 PHE A N 1
ATOM 651 C CA . PHE A 1 80 ? 5.202 -6.929 -16.285 1.00 33.50 80 PHE A CA 1
ATOM 652 C C . PHE A 1 80 ? 4.445 -5.948 -17.214 1.00 33.50 80 PHE A C 1
ATOM 654 O O . PHE A 1 80 ? 3.594 -6.373 -17.985 1.00 33.50 80 PHE A O 1
ATOM 661 N N . LEU A 1 81 ? 4.885 -4.676 -17.220 1.00 33.72 81 LEU A N 1
ATOM 662 C CA . LEU A 1 81 ? 4.738 -3.631 -18.265 1.00 33.72 81 LEU A CA 1
ATOM 663 C C . LEU A 1 81 ? 3.727 -2.484 -18.099 1.00 33.72 81 LEU A C 1
ATOM 665 O O . LEU A 1 81 ? 3.832 -1.535 -18.876 1.00 33.72 81 LEU A O 1
ATOM 669 N N . THR A 1 82 ? 2.868 -2.434 -17.083 1.00 37.97 82 THR A N 1
ATOM 670 C CA . THR A 1 82 ? 2.087 -1.206 -16.820 1.00 37.97 82 THR A CA 1
ATOM 671 C C . THR A 1 82 ? 2.421 -0.624 -15.456 1.00 37.97 82 THR A C 1
ATOM 673 O O . THR A 1 82 ? 1.828 -0.975 -14.444 1.00 37.97 82 THR A O 1
ATOM 676 N N . THR A 1 83 ? 3.390 0.294 -15.430 1.00 39.41 83 THR A N 1
ATOM 677 C CA . THR A 1 83 ? 3.637 1.192 -14.297 1.00 39.41 83 THR A CA 1
ATOM 678 C C . THR A 1 83 ? 2.452 2.139 -14.129 1.00 39.41 83 THR A C 1
ATOM 680 O O . THR A 1 83 ? 2.474 3.260 -14.635 1.00 39.41 83 THR A O 1
ATOM 683 N N . GLN A 1 84 ? 1.422 1.698 -13.421 1.00 46.56 84 GLN A N 1
ATOM 684 C CA . GLN A 1 84 ? 0.546 2.602 -12.687 1.00 46.56 84 GLN A CA 1
ATOM 685 C C . GLN A 1 84 ? 0.760 2.322 -11.203 1.00 46.56 84 GLN A C 1
ATOM 687 O O . GLN A 1 84 ? 0.033 1.575 -10.561 1.00 46.56 84 GLN A O 1
ATOM 692 N N . CYS A 1 85 ? 1.835 2.911 -10.676 1.00 51.28 85 CYS A N 1
ATOM 693 C CA . CYS A 1 85 ? 1.831 3.320 -9.278 1.00 51.28 85 CYS A CA 1
ATOM 694 C C . CYS A 1 85 ? 0.716 4.360 -9.090 1.00 51.28 85 CYS A C 1
ATOM 696 O O . CYS A 1 85 ? 0.306 4.999 -10.067 1.00 51.28 85 CYS A O 1
ATOM 698 N N . LEU A 1 86 ? 0.272 4.551 -7.845 1.00 56.53 86 LEU A N 1
ATOM 699 C CA . LEU A 1 86 ? -0.566 5.691 -7.462 1.00 56.53 86 LEU A CA 1
ATOM 700 C C . LEU A 1 86 ? -0.049 6.970 -8.139 1.00 56.53 86 LEU A C 1
ATOM 702 O O . LEU A 1 86 ? 1.164 7.190 -8.230 1.00 56.53 86 LEU A O 1
ATOM 706 N N . THR A 1 87 ? -0.958 7.800 -8.648 1.00 69.00 87 THR A N 1
ATOM 707 C CA . THR A 1 87 ? -0.573 9.104 -9.192 1.00 69.00 87 THR A CA 1
ATOM 708 C C . THR A 1 87 ? 0.070 9.949 -8.081 1.00 69.00 87 THR A C 1
ATOM 710 O O . THR A 1 87 ? -0.219 9.723 -6.904 1.00 69.00 87 THR A O 1
ATOM 713 N N . PRO A 1 88 ? 0.913 10.949 -8.406 1.00 75.31 88 PRO A N 1
ATOM 714 C CA . PRO A 1 88 ? 1.488 11.833 -7.387 1.00 75.31 88 PRO A CA 1
ATOM 715 C C . PRO A 1 88 ? 0.425 12.483 -6.490 1.00 75.31 88 PRO A C 1
ATOM 717 O O . PRO A 1 88 ? 0.647 12.675 -5.301 1.00 75.31 88 PRO A O 1
ATOM 720 N N . GLU A 1 89 ? -0.746 12.775 -7.059 1.00 75.56 89 GLU A N 1
ATOM 721 C CA . GLU A 1 89 ? -1.908 13.304 -6.343 1.00 75.56 89 GLU A CA 1
ATOM 722 C C . GLU A 1 89 ? -2.480 12.289 -5.343 1.00 75.56 89 GLU A C 1
ATOM 724 O O . GLU A 1 89 ? -2.727 12.624 -4.186 1.00 75.56 89 GLU A O 1
ATOM 729 N N . GLN A 1 90 ? -2.635 11.026 -5.750 1.00 71.06 90 GLN A N 1
ATOM 730 C CA . GLN A 1 90 ? -3.100 9.967 -4.857 1.00 71.06 90 GLN A CA 1
ATOM 731 C C . GLN A 1 90 ? -2.077 9.655 -3.757 1.00 71.06 90 GLN A C 1
ATOM 733 O O . GLN A 1 90 ? -2.461 9.417 -2.615 1.00 71.06 90 GLN A O 1
ATOM 738 N N . GLU A 1 91 ? -0.780 9.668 -4.071 1.00 73.19 91 GLU A N 1
ATOM 739 C CA . GLU A 1 91 ? 0.278 9.481 -3.076 1.00 73.19 91 GLU A CA 1
ATOM 740 C C . GLU A 1 91 ? 0.240 10.587 -2.012 1.00 73.19 91 GLU A C 1
ATOM 742 O O . GLU A 1 91 ? 0.273 10.290 -0.816 1.00 73.19 91 GLU A O 1
ATOM 747 N N . ASP A 1 92 ? 0.137 11.851 -2.429 1.00 80.44 92 ASP A N 1
ATOM 748 C CA . ASP A 1 92 ? 0.078 12.991 -1.510 1.00 80.44 92 ASP A CA 1
ATOM 749 C C . ASP A 1 92 ? -1.183 12.957 -0.636 1.00 80.44 92 ASP A C 1
ATOM 751 O O . ASP A 1 92 ? -1.119 13.187 0.576 1.00 80.44 92 ASP A O 1
ATOM 755 N N . MET A 1 93 ? -2.315 12.549 -1.218 1.00 81.81 93 MET A N 1
ATOM 756 C CA . MET A 1 93 ? -3.554 12.315 -0.480 1.00 81.81 93 MET A CA 1
ATOM 757 C C . MET A 1 93 ? -3.374 11.235 0.598 1.00 81.81 93 MET A C 1
ATOM 759 O O . MET A 1 93 ? -3.696 11.473 1.762 1.00 81.81 93 MET A O 1
ATOM 763 N N . LEU A 1 94 ? -2.816 10.067 0.253 1.00 79.38 94 LEU A N 1
ATOM 764 C CA . LEU A 1 94 ? -2.598 8.977 1.215 1.00 79.38 94 LEU A CA 1
ATOM 765 C C . LEU A 1 94 ? -1.609 9.379 2.318 1.00 79.38 94 LEU A C 1
ATOM 767 O O . LEU A 1 94 ? -1.833 9.067 3.487 1.00 79.38 94 LEU A O 1
ATOM 771 N N . ARG A 1 95 ? -0.542 10.110 1.970 1.00 80.81 95 ARG A N 1
ATOM 772 C CA . ARG A 1 95 ? 0.419 10.657 2.942 1.00 80.81 95 ARG A CA 1
ATOM 773 C C . ARG A 1 95 ? -0.234 11.656 3.889 1.00 80.81 95 ARG A C 1
ATOM 775 O O . ARG A 1 95 ? 0.082 11.654 5.077 1.00 80.81 95 ARG A O 1
ATOM 782 N N . THR A 1 96 ? -1.126 12.499 3.381 1.00 87.62 96 THR A N 1
ATOM 783 C CA . THR A 1 96 ? -1.855 13.481 4.190 1.00 87.62 96 THR A CA 1
ATOM 784 C C . THR A 1 96 ? -2.787 12.786 5.176 1.00 87.62 96 THR A C 1
ATOM 786 O O . THR A 1 96 ? -2.697 13.039 6.375 1.00 87.62 96 THR A O 1
ATOM 789 N N . ILE A 1 97 ? -3.597 11.833 4.704 1.00 85.75 97 ILE A N 1
ATOM 790 C CA . ILE A 1 97 ? -4.496 11.040 5.556 1.00 85.75 97 ILE A CA 1
ATOM 791 C C . ILE A 1 97 ? -3.706 10.300 6.638 1.00 85.75 97 ILE A C 1
ATOM 793 O O . ILE A 1 97 ? -4.090 10.331 7.807 1.00 85.75 97 ILE A O 1
ATOM 797 N N . HIS A 1 98 ? -2.590 9.664 6.267 1.00 81.81 98 HIS A N 1
ATOM 798 C CA . HIS A 1 98 ? -1.740 8.954 7.216 1.00 81.81 98 HIS A CA 1
ATOM 799 C C . HIS A 1 98 ? -1.235 9.886 8.321 1.00 81.81 98 HIS A C 1
ATOM 801 O O . HIS A 1 98 ? -1.468 9.597 9.489 1.00 81.81 98 HIS A O 1
ATOM 807 N N . LYS A 1 99 ? -0.663 11.047 7.968 1.00 88.12 99 LYS A N 1
ATOM 808 C CA . LYS A 1 99 ? -0.183 12.042 8.944 1.00 88.12 99 LYS A CA 1
ATOM 809 C C . LYS A 1 99 ? -1.281 12.551 9.873 1.00 88.12 99 LYS A C 1
ATOM 811 O O . LYS A 1 99 ? -1.054 12.733 11.066 1.00 88.12 99 LYS A O 1
ATOM 816 N N . GLU A 1 100 ? -2.474 12.796 9.340 1.00 92.12 100 GLU A N 1
ATOM 817 C CA . GLU A 1 100 ? -3.615 13.220 10.151 1.00 92.12 100 GLU A CA 1
ATOM 818 C C . GLU A 1 100 ? -4.036 12.123 11.136 1.00 92.12 100 GLU A C 1
ATOM 820 O O . GLU A 1 100 ? -4.285 12.404 12.307 1.00 92.12 100 GLU A O 1
ATOM 825 N N . CYS A 1 101 ? -4.075 10.867 10.691 1.00 90.00 101 CYS A N 1
ATOM 826 C CA . CYS A 1 101 ? -4.416 9.740 11.552 1.00 90.00 101 CYS A CA 1
ATOM 827 C C . CYS A 1 101 ? -3.311 9.416 12.567 1.00 90.00 101 CYS A C 1
ATOM 829 O O . CYS A 1 101 ? -3.627 9.063 13.702 1.00 90.00 101 CYS A O 1
ATOM 831 N N . GLU A 1 102 ? -2.033 9.567 12.217 1.00 88.88 102 GLU A N 1
ATOM 832 C CA . GLU A 1 102 ? -0.908 9.484 13.160 1.00 88.88 102 GLU A CA 1
ATOM 833 C C . GLU A 1 102 ? -1.055 10.525 14.273 1.00 88.88 102 GLU A C 1
ATOM 835 O O . GLU A 1 102 ? -0.946 10.183 15.448 1.00 88.88 102 GLU A O 1
ATOM 840 N N . ALA A 1 103 ? -1.390 11.773 13.925 1.00 91.06 103 ALA A N 1
ATOM 841 C CA . ALA A 1 103 ? -1.572 12.847 14.901 1.00 91.06 103 ALA A CA 1
ATOM 842 C C . ALA A 1 103 ? -2.708 12.573 15.906 1.00 91.06 103 ALA A C 1
ATOM 844 O O . ALA A 1 103 ? -2.644 13.039 17.042 1.00 91.06 103 ALA A O 1
ATOM 845 N N . VAL A 1 104 ? -3.737 11.819 15.502 1.00 89.31 104 VAL A N 1
ATOM 846 C CA . VAL A 1 104 ? -4.872 11.451 16.368 1.00 89.31 104 VAL A CA 1
ATOM 847 C C . VAL A 1 104 ? -4.579 10.202 17.199 1.00 89.31 104 VAL A C 1
ATOM 849 O O . VAL A 1 104 ? -4.928 10.146 18.374 1.00 89.31 104 VAL A O 1
ATOM 852 N N . THR A 1 105 ? -3.970 9.187 16.589 1.00 88.44 105 THR A N 1
ATOM 853 C CA . THR A 1 105 ? -3.833 7.848 17.193 1.00 88.44 105 THR A CA 1
ATOM 854 C C . THR A 1 105 ? -2.519 7.646 17.933 1.00 88.44 105 THR A C 1
ATOM 856 O O . THR A 1 105 ? -2.415 6.738 18.753 1.00 88.44 105 THR A O 1
ATOM 859 N N . GLY A 1 106 ? -1.507 8.465 17.645 1.00 83.94 106 GLY A N 1
ATOM 860 C CA . GLY A 1 106 ? -0.166 8.309 18.197 1.00 83.94 106 GLY A CA 1
ATOM 861 C C . GLY A 1 106 ? 0.575 7.067 17.694 1.00 83.94 106 GLY A C 1
ATOM 862 O O . GLY A 1 106 ? 1.615 6.732 18.259 1.00 83.94 106 GLY A O 1
ATOM 863 N N . VAL A 1 107 ? 0.068 6.384 16.655 1.00 83.81 107 VAL A N 1
ATOM 864 C CA . VAL A 1 107 ? 0.791 5.284 16.001 1.00 83.81 107 VAL A CA 1
ATOM 865 C C . VAL A 1 107 ? 2.133 5.801 15.509 1.00 83.81 107 VAL A C 1
ATOM 867 O O . VAL A 1 107 ? 2.199 6.789 14.782 1.00 83.81 107 VAL A O 1
ATOM 870 N N . THR A 1 108 ? 3.204 5.118 15.903 1.00 80.00 108 THR A N 1
ATOM 871 C CA . THR A 1 108 ? 4.543 5.387 15.387 1.00 80.00 108 THR A CA 1
ATOM 872 C C . THR A 1 108 ? 4.800 4.563 14.131 1.00 80.00 108 THR A C 1
ATOM 874 O O . THR A 1 108 ? 4.239 3.480 13.941 1.00 80.00 108 THR A O 1
ATOM 877 N N . GLU A 1 109 ? 5.721 5.035 13.296 1.00 75.25 109 GLU A N 1
ATOM 878 C CA . GLU A 1 109 ? 6.175 4.305 12.108 1.00 75.25 109 GLU A CA 1
ATOM 879 C C . GLU A 1 109 ? 6.669 2.881 12.452 1.00 75.25 109 GLU A C 1
ATOM 881 O O . GLU A 1 109 ? 6.440 1.929 11.706 1.00 75.25 109 GLU A O 1
ATOM 886 N N . GLU A 1 110 ? 7.291 2.702 13.623 1.00 74.12 110 GLU A N 1
ATOM 887 C CA . GLU A 1 110 ? 7.744 1.396 14.117 1.00 74.12 110 GLU A CA 1
ATOM 888 C C . GLU A 1 110 ? 6.578 0.424 14.354 1.00 74.12 110 GLU A C 1
ATOM 890 O O . GLU A 1 110 ? 6.646 -0.741 13.954 1.00 74.12 110 GLU A O 1
ATOM 895 N N . VAL A 1 111 ? 5.498 0.905 14.976 1.00 74.56 111 VAL A N 1
ATOM 896 C CA . VAL A 1 111 ? 4.278 0.122 15.213 1.00 74.56 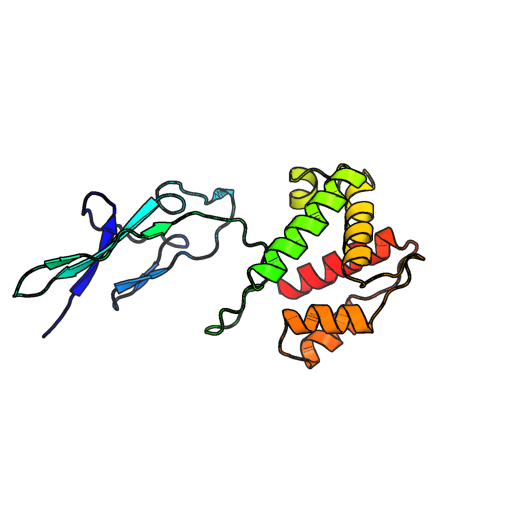111 VAL A CA 1
ATOM 897 C C . VAL A 1 111 ? 3.622 -0.260 13.888 1.00 74.56 111 VAL A C 1
ATOM 899 O O . VAL A 1 111 ? 3.231 -1.415 13.714 1.00 74.56 111 VAL A O 1
ATOM 902 N N . GLY A 1 112 ? 3.565 0.671 12.932 1.00 70.12 112 GLY A N 1
ATOM 903 C CA . GLY A 1 112 ? 3.054 0.404 11.588 1.00 70.12 112 GLY A CA 1
ATOM 904 C C . GLY A 1 112 ? 3.819 -0.719 10.882 1.00 70.12 112 GLY A C 1
ATOM 905 O O . GLY A 1 112 ? 3.211 -1.672 10.395 1.00 70.12 112 GLY A O 1
ATOM 906 N N . HIS A 1 113 ? 5.154 -0.663 10.883 1.00 69.88 113 HIS A N 1
ATOM 907 C CA . HIS A 1 113 ? 5.988 -1.697 10.262 1.00 69.88 113 HIS A CA 1
ATOM 908 C C . HIS A 1 113 ? 5.843 -3.074 10.923 1.00 69.88 113 HIS A C 1
ATOM 910 O O . HIS A 1 113 ? 5.755 -4.082 10.221 1.00 69.88 113 HIS A O 1
ATOM 916 N N . LYS A 1 114 ? 5.779 -3.131 12.258 1.00 70.12 114 LYS A N 1
ATOM 917 C CA . LYS A 1 114 ? 5.554 -4.387 12.991 1.00 70.12 114 LYS A CA 1
ATOM 918 C C . LYS A 1 114 ? 4.180 -4.980 12.691 1.00 70.12 114 LYS A C 1
ATOM 920 O O . LYS A 1 114 ? 4.081 -6.170 12.402 1.00 70.12 114 LYS A O 1
ATOM 925 N N . ALA A 1 115 ? 3.142 -4.146 12.637 1.00 71.00 115 ALA A N 1
ATOM 926 C CA . ALA A 1 115 ? 1.796 -4.595 12.303 1.00 71.00 115 ALA A CA 1
ATOM 927 C C . ALA A 1 115 ? 1.709 -5.183 10.886 1.00 71.00 115 ALA A C 1
ATOM 929 O O . ALA A 1 115 ? 1.042 -6.198 10.684 1.00 71.00 115 ALA A O 1
ATOM 930 N N . ILE A 1 116 ? 2.434 -4.602 9.922 1.00 62.56 116 ILE A N 1
ATOM 931 C CA . ILE A 1 116 ? 2.575 -5.148 8.562 1.00 62.56 116 ILE A CA 1
ATOM 932 C C . ILE A 1 116 ? 3.277 -6.514 8.577 1.00 62.56 116 ILE A C 1
ATOM 934 O O . ILE A 1 116 ? 2.901 -7.407 7.821 1.00 62.56 116 ILE A O 1
ATOM 938 N N . ALA A 1 117 ? 4.258 -6.704 9.461 1.00 66.25 117 ALA A N 1
ATOM 939 C CA . ALA A 1 117 ? 4.917 -7.992 9.677 1.00 66.25 117 ALA A CA 1
ATOM 940 C C . ALA A 1 117 ? 4.047 -9.009 10.452 1.00 66.25 117 ALA A C 1
ATOM 942 O O . ALA A 1 117 ? 4.480 -10.133 10.694 1.00 66.25 117 ALA A O 1
ATOM 943 N N . GLY A 1 118 ? 2.817 -8.639 10.830 1.00 65.50 118 GLY A N 1
ATOM 944 C CA . GLY A 1 118 ? 1.899 -9.473 11.608 1.00 65.50 118 GLY A CA 1
ATOM 945 C C . GLY A 1 118 ? 2.090 -9.370 13.124 1.00 65.50 118 GLY A C 1
ATOM 946 O O . GLY A 1 118 ? 1.329 -9.982 13.873 1.00 65.50 118 GLY A O 1
ATOM 947 N N . GLU A 1 119 ? 3.052 -8.571 13.585 1.00 74.25 119 GLU A N 1
ATOM 948 C CA . GLU A 1 119 ? 3.297 -8.281 14.995 1.00 74.25 119 GLU A CA 1
ATOM 949 C C . GLU A 1 119 ? 2.468 -7.069 15.427 1.00 74.25 119 GLU A C 1
ATOM 951 O O . GLU A 1 119 ? 2.875 -5.915 15.303 1.00 74.25 119 GLU A O 1
ATOM 956 N N . ILE A 1 120 ? 1.264 -7.334 15.927 1.00 69.25 120 ILE A N 1
ATOM 957 C CA . ILE A 1 120 ? 0.366 -6.286 16.412 1.00 69.25 120 ILE A CA 1
ATOM 958 C C . ILE A 1 120 ? 0.746 -5.961 17.859 1.00 69.25 120 ILE A C 1
ATOM 960 O O . ILE A 1 120 ? 0.659 -6.853 18.711 1.00 69.25 120 ILE A O 1
ATOM 964 N N . PRO A 1 121 ? 1.165 -4.723 18.168 1.00 69.06 121 PRO A N 1
ATOM 965 C CA . PRO A 1 121 ? 1.419 -4.351 19.547 1.00 69.06 121 PRO A CA 1
ATOM 966 C C . PRO A 1 121 ? 0.120 -4.389 20.371 1.00 69.06 121 PRO A C 1
ATOM 968 O O . PRO A 1 121 ? -0.979 -4.294 19.822 1.00 69.06 121 PRO A O 1
ATOM 971 N N . PRO A 1 122 ? 0.225 -4.572 21.697 1.00 67.12 122 PRO A N 1
ATOM 972 C CA . PRO A 1 122 ? -0.934 -4.788 22.560 1.00 67.12 122 PRO A CA 1
ATOM 973 C C . PRO A 1 122 ? -1.836 -3.554 22.691 1.00 67.12 122 PRO A C 1
ATOM 975 O O . PRO A 1 122 ? -2.971 -3.677 23.153 1.00 67.12 122 PRO A O 1
ATOM 978 N N . ASP A 1 123 ? -1.351 -2.368 22.321 1.00 74.06 123 ASP A N 1
ATOM 979 C CA . ASP A 1 123 ? -2.139 -1.146 22.331 1.00 74.06 123 ASP A CA 1
ATOM 980 C C . ASP A 1 123 ? -3.023 -1.019 21.078 1.00 74.06 123 ASP A C 1
ATOM 982 O O . ASP A 1 123 ? -2.663 -1.386 19.962 1.00 74.06 123 ASP A O 1
ATOM 986 N N . ALA A 1 124 ? -4.230 -0.484 21.269 1.00 80.19 124 ALA A N 1
ATOM 987 C CA . ALA A 1 124 ? -5.254 -0.396 20.227 1.00 80.19 124 ALA A CA 1
ATOM 988 C C . ALA A 1 124 ? -4.941 0.625 19.112 1.00 80.19 124 ALA A C 1
ATOM 990 O O . ALA A 1 124 ? -5.753 0.784 18.197 1.00 80.19 124 ALA A O 1
ATOM 991 N N . SER A 1 125 ? -3.792 1.311 19.168 1.00 86.94 125 SER A N 1
ATOM 992 C CA . SER A 1 125 ? -3.464 2.443 18.295 1.00 86.94 125 SER A CA 1
ATOM 993 C C . SER A 1 125 ? -3.522 2.067 16.814 1.00 86.94 125 SER A C 1
ATOM 995 O O . SER A 1 125 ? -4.110 2.799 16.020 1.00 86.94 125 SER A O 1
ATOM 997 N N . ILE A 1 126 ? -3.017 0.888 16.431 1.00 85.81 126 ILE A N 1
ATOM 998 C CA . ILE A 1 126 ? -3.005 0.462 15.026 1.00 85.81 126 ILE A CA 1
ATOM 999 C C . ILE A 1 126 ? -4.409 0.185 14.480 1.00 85.81 126 ILE A C 1
ATOM 1001 O O . ILE A 1 126 ? -4.704 0.506 13.329 1.00 85.81 126 ILE A O 1
ATOM 1005 N N . LYS A 1 127 ? -5.307 -0.357 15.310 1.00 89.38 127 LYS A N 1
ATOM 1006 C CA . LYS A 1 127 ? -6.697 -0.618 14.917 1.00 89.38 127 LYS A CA 1
ATOM 1007 C C . LYS A 1 127 ? -7.487 0.687 14.813 1.00 89.38 127 LYS A C 1
ATOM 1009 O O . LYS A 1 127 ? -8.251 0.882 13.870 1.00 89.38 127 LYS A O 1
ATOM 1014 N N . GLN A 1 128 ? -7.227 1.625 15.724 1.00 91.56 128 GLN A N 1
ATOM 1015 C CA . GLN A 1 128 ? -7.765 2.985 15.649 1.00 91.56 128 GLN A CA 1
ATOM 1016 C C . GLN A 1 128 ? -7.255 3.728 14.408 1.00 91.56 128 GLN A C 1
ATOM 1018 O O . GLN A 1 128 ? -8.021 4.429 13.748 1.00 91.56 128 GLN A O 1
ATOM 1023 N N . HIS A 1 129 ? -5.983 3.544 14.047 1.00 89.62 129 HIS A N 1
ATOM 1024 C CA . HIS A 1 129 ? -5.397 4.131 12.844 1.00 89.62 129 HIS A CA 1
ATOM 1025 C C . HIS A 1 129 ? -6.027 3.551 11.581 1.00 89.62 129 HIS A C 1
ATOM 1027 O O . HIS A 1 129 ? -6.398 4.309 10.685 1.00 89.62 129 HIS A O 1
ATOM 1033 N N . ALA A 1 130 ? -6.229 2.230 11.536 1.00 88.81 130 ALA A N 1
ATOM 1034 C CA . ALA A 1 130 ? -6.938 1.572 10.445 1.00 88.81 130 ALA A CA 1
ATOM 1035 C C . ALA A 1 130 ? -8.359 2.135 10.273 1.00 88.81 130 ALA A C 1
ATOM 1037 O O . ALA A 1 130 ? -8.747 2.465 9.152 1.00 88.81 130 ALA A O 1
ATOM 1038 N N . LEU A 1 131 ? -9.108 2.326 11.367 1.00 92.00 131 LEU A N 1
ATOM 1039 C CA . LEU A 1 131 ? -10.444 2.926 11.31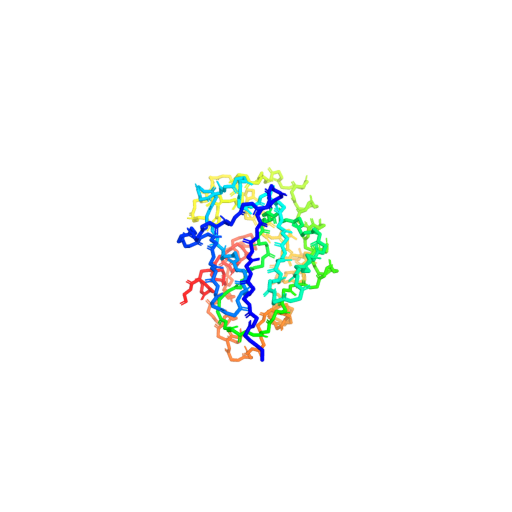0 1.00 92.00 131 LEU A CA 1
ATOM 1040 C C . LEU A 1 131 ? -10.413 4.392 10.856 1.00 92.00 131 LEU A C 1
ATOM 1042 O O . LEU A 1 131 ? -11.204 4.780 9.998 1.00 92.00 131 LEU A O 1
ATOM 1046 N N . CYS A 1 132 ? -9.495 5.203 11.390 1.00 93.69 132 CYS A N 1
ATOM 1047 C CA . CYS A 1 132 ? -9.321 6.598 10.976 1.00 93.69 132 CYS A CA 1
ATOM 1048 C C . CYS A 1 132 ? -9.069 6.704 9.466 1.00 93.69 132 CYS A C 1
ATOM 1050 O O . CYS A 1 132 ? -9.725 7.481 8.765 1.00 93.69 132 CYS A O 1
ATOM 1052 N N . PHE A 1 133 ? -8.162 5.870 8.958 1.00 90.50 133 PHE A N 1
ATOM 1053 C CA . PHE A 1 133 ? -7.830 5.818 7.543 1.00 90.50 133 PHE A CA 1
ATOM 1054 C C . PHE A 1 133 ? -9.032 5.369 6.704 1.00 90.50 133 PHE A C 1
ATOM 1056 O O . PHE A 1 133 ? -9.368 6.000 5.702 1.00 90.50 133 PHE A O 1
ATOM 1063 N N . ALA A 1 134 ? -9.727 4.314 7.142 1.00 88.44 134 ALA A N 1
ATOM 1064 C CA . ALA A 1 134 ? -10.899 3.780 6.459 1.00 88.44 134 ALA A CA 1
ATOM 1065 C C . ALA A 1 134 ? -12.035 4.809 6.357 1.00 88.44 134 ALA A C 1
ATOM 1067 O O . ALA A 1 134 ? -12.666 4.901 5.304 1.00 88.44 134 ALA A O 1
ATOM 1068 N N . LYS A 1 135 ? -12.264 5.618 7.398 1.00 92.12 135 LYS A N 1
ATOM 1069 C CA . LYS A 1 135 ? -13.241 6.716 7.364 1.00 92.12 135 LYS A CA 1
ATOM 1070 C C . LYS A 1 135 ? -12.865 7.799 6.356 1.00 92.12 135 LYS A C 1
ATOM 1072 O O . LYS A 1 135 ? -13.685 8.174 5.524 1.00 92.12 135 LYS A O 1
ATOM 1077 N N . LYS A 1 136 ? -11.611 8.266 6.369 1.00 90.44 136 LYS A N 1
ATOM 1078 C CA . LYS A 1 136 ? -11.133 9.312 5.442 1.00 90.44 136 LYS A CA 1
ATOM 1079 C C . LYS A 1 136 ? -11.132 8.867 3.978 1.00 90.44 136 LYS A C 1
ATOM 1081 O O . LYS A 1 136 ? -11.385 9.681 3.098 1.00 90.44 136 LYS A O 1
ATOM 1086 N N . MET A 1 137 ? -10.912 7.578 3.727 1.00 85.94 137 MET A N 1
ATOM 1087 C CA . MET A 1 137 ? -11.029 6.972 2.395 1.00 85.94 137 MET A CA 1
ATOM 1088 C C . MET A 1 137 ? -12.478 6.646 1.991 1.00 85.94 137 MET A C 1
ATOM 1090 O O . MET A 1 137 ? -12.710 6.147 0.889 1.00 85.94 137 MET A O 1
ATOM 1094 N N . GLY A 1 138 ? -13.453 6.884 2.875 1.00 88.25 138 GLY A N 1
ATOM 1095 C CA . GLY A 1 138 ? -14.867 6.585 2.649 1.00 88.25 138 GLY A CA 1
ATOM 1096 C C . GLY A 1 138 ? -15.220 5.098 2.704 1.00 88.25 138 GLY A C 1
ATOM 1097 O O . GLY A 1 138 ? -16.347 4.742 2.387 1.00 88.25 138 GLY A O 1
ATOM 1098 N N . CYS A 1 139 ? -14.290 4.225 3.102 1.00 89.19 139 CYS A N 1
ATOM 1099 C CA . CYS A 1 139 ? -14.524 2.790 3.273 1.00 89.19 139 CYS A CA 1
ATOM 1100 C C . CYS A 1 139 ? -15.413 2.488 4.483 1.00 89.19 139 CYS A C 1
ATOM 1102 O O . CYS A 1 139 ? -16.018 1.423 4.535 1.00 89.19 139 CYS A O 1
ATOM 1104 N N . HIS A 1 140 ? -15.439 3.371 5.481 1.00 90.50 140 HIS A N 1
ATOM 1105 C CA . HIS A 1 140 ? -16.372 3.333 6.608 1.00 90.50 140 HIS A CA 1
ATOM 1106 C C . HIS A 1 140 ? -17.064 4.695 6.710 1.00 90.50 140 HIS A C 1
ATOM 1108 O O . HIS A 1 140 ? -16.446 5.724 6.437 1.00 90.50 140 HIS A O 1
ATOM 1114 N N . ASN A 1 141 ? -18.337 4.718 7.098 1.00 91.44 141 ASN A N 1
ATOM 1115 C CA . ASN A 1 141 ? -19.022 5.968 7.431 1.00 91.44 141 ASN A CA 1
ATOM 1116 C C . ASN A 1 141 ? -18.655 6.432 8.860 1.00 91.44 141 ASN A C 1
ATOM 1118 O O . ASN A 1 141 ? -17.878 5.785 9.568 1.00 91.44 141 ASN A O 1
ATOM 1122 N N . GLU A 1 142 ? -19.242 7.538 9.327 1.00 91.62 142 GLU A N 1
ATOM 1123 C CA . GLU A 1 142 ? -18.977 8.033 10.686 1.00 91.62 142 GLU A CA 1
ATOM 1124 C C . GLU A 1 142 ? -19.461 7.102 11.807 1.00 91.62 142 GLU A C 1
ATOM 1126 O O . GLU A 1 142 ? -18.852 7.082 12.878 1.00 91.62 142 GLU A O 1
ATOM 1131 N N . ALA A 1 143 ? -20.490 6.292 11.553 1.00 88.81 143 ALA A N 1
ATOM 1132 C CA . ALA A 1 143 ? -20.960 5.266 12.482 1.00 88.81 143 ALA A CA 1
ATOM 1133 C C . ALA A 1 143 ? -20.035 4.032 12.529 1.00 88.81 143 ALA A C 1
ATOM 1135 O O . ALA A 1 143 ? -20.148 3.219 13.441 1.00 88.81 143 ALA A O 1
ATOM 1136 N N . GLY A 1 144 ? -19.093 3.916 11.586 1.00 84.75 144 GLY A N 1
ATOM 1137 C CA . GLY A 1 144 ? -18.218 2.756 11.442 1.00 84.75 144 GLY A CA 1
ATOM 1138 C C . GLY A 1 144 ? -18.785 1.662 10.536 1.00 84.75 144 GLY A C 1
ATOM 1139 O O . GLY A 1 144 ? -18.199 0.586 10.469 1.00 84.75 144 GLY A O 1
ATOM 1140 N N . ASP A 1 145 ? -19.883 1.918 9.818 1.00 91.06 145 ASP A N 1
ATOM 1141 C CA . ASP A 1 145 ? -20.444 0.952 8.875 1.00 91.06 145 ASP A CA 1
ATOM 1142 C C . ASP A 1 145 ? -19.632 0.917 7.584 1.00 91.06 145 ASP A C 1
ATOM 1144 O O . ASP A 1 145 ? -19.336 1.948 6.965 1.00 91.06 145 ASP A O 1
ATOM 1148 N N . VAL A 1 146 ? -19.348 -0.299 7.137 1.00 92.50 146 VAL A N 1
ATOM 1149 C CA . VAL A 1 146 ? -18.564 -0.588 5.942 1.00 92.50 146 VAL A CA 1
ATOM 1150 C C . VAL A 1 146 ? -19.303 -0.144 4.676 1.00 92.50 146 VAL A C 1
ATOM 1152 O O . VAL A 1 146 ? -20.439 -0.536 4.422 1.00 92.50 146 VAL A O 1
ATOM 1155 N N . GLN A 1 147 ? -18.628 0.641 3.842 1.00 92.62 147 GLN A N 1
ATOM 1156 C CA . GLN A 1 147 ? -19.126 1.128 2.558 1.00 92.62 147 GLN A CA 1
ATOM 1157 C C . GLN A 1 147 ? -18.519 0.295 1.421 1.00 92.62 147 GLN A C 1
ATOM 1159 O O . GLN A 1 147 ? -17.502 0.664 0.830 1.00 92.62 147 GLN A O 1
ATOM 1164 N N . VAL A 1 148 ? -19.129 -0.855 1.119 1.00 92.25 148 VAL A N 1
ATOM 1165 C CA . VAL A 1 148 ? -18.596 -1.836 0.150 1.00 92.25 148 VAL A CA 1
ATOM 1166 C C . VAL A 1 148 ? -18.375 -1.230 -1.237 1.00 92.25 148 VAL A C 1
ATOM 1168 O O . VAL A 1 148 ? -17.349 -1.492 -1.860 1.00 92.25 148 VAL A O 1
ATOM 1171 N N . ASP A 1 149 ? -19.279 -0.368 -1.703 1.00 92.38 149 ASP A N 1
ATOM 1172 C CA . ASP A 1 149 ? -19.139 0.282 -3.010 1.00 92.38 149 ASP A CA 1
ATOM 1173 C C . ASP A 1 149 ? -17.912 1.201 -3.066 1.00 92.38 149 ASP A C 1
ATOM 1175 O O . ASP A 1 149 ? -17.182 1.196 -4.057 1.00 92.38 149 ASP A O 1
ATOM 1179 N N . LYS A 1 150 ? -17.608 1.913 -1.971 1.00 90.44 150 LYS A N 1
ATOM 1180 C CA . LYS A 1 150 ? -16.388 2.725 -1.860 1.00 90.44 150 LYS A CA 1
ATOM 1181 C C . LYS A 1 150 ? -15.130 1.882 -1.762 1.00 90.44 150 LYS A C 1
ATOM 1183 O O . LYS A 1 150 ? -14.123 2.229 -2.373 1.00 90.44 150 LYS A O 1
ATOM 1188 N N . ILE A 1 151 ? -15.188 0.749 -1.067 1.00 86.31 151 ILE A N 1
ATOM 1189 C CA . ILE A 1 151 ? -14.078 -0.210 -1.047 1.00 86.31 151 ILE A CA 1
ATOM 1190 C C . ILE A 1 151 ? -13.818 -0.739 -2.461 1.00 86.31 151 ILE A C 1
ATOM 1192 O O . ILE A 1 151 ? -12.668 -0.770 -2.893 1.00 86.31 151 ILE A O 1
ATOM 1196 N N . ARG A 1 152 ? -14.870 -1.078 -3.213 1.00 89.12 152 ARG A N 1
ATOM 1197 C CA . ARG A 1 152 ? -14.766 -1.509 -4.610 1.00 89.12 152 ARG A CA 1
ATOM 1198 C C . ARG A 1 152 ? -14.138 -0.439 -5.494 1.00 89.12 152 ARG A C 1
ATOM 1200 O O . ARG A 1 152 ? -13.193 -0.743 -6.213 1.00 89.12 152 ARG A O 1
ATOM 1207 N N . GLU A 1 153 ? -14.628 0.799 -5.434 1.00 87.69 153 GLU A N 1
ATOM 1208 C CA . GLU A 1 153 ? -14.056 1.928 -6.180 1.00 87.69 153 GLU A CA 1
ATOM 1209 C C . GLU A 1 153 ? -12.566 2.106 -5.860 1.00 87.69 153 GLU A C 1
ATOM 1211 O O . GLU A 1 153 ? -11.743 2.156 -6.773 1.00 87.69 153 GLU A O 1
ATOM 1216 N N . ASN A 1 154 ? -12.207 2.107 -4.573 1.00 82.19 154 ASN A N 1
ATOM 1217 C CA . ASN A 1 154 ? -10.826 2.253 -4.118 1.00 82.19 154 ASN A CA 1
ATOM 1218 C C . ASN A 1 154 ? -9.930 1.089 -4.576 1.00 82.19 154 ASN A C 1
ATOM 1220 O O . ASN A 1 154 ? -8.788 1.316 -4.970 1.00 82.19 154 ASN A O 1
ATOM 1224 N N . LEU A 1 155 ? -10.434 -0.150 -4.569 1.00 81.12 155 LEU A N 1
ATOM 1225 C CA . LEU A 1 155 ? -9.704 -1.314 -5.077 1.00 81.12 155 LEU A CA 1
ATOM 1226 C C . LEU A 1 155 ? -9.517 -1.252 -6.597 1.00 81.12 155 LEU A C 1
ATOM 1228 O O . LEU A 1 155 ? -8.428 -1.561 -7.074 1.00 81.12 155 LEU A O 1
ATOM 1232 N N . LYS A 1 156 ? -10.515 -0.783 -7.356 1.00 82.81 156 LYS A N 1
ATOM 1233 C CA . LYS A 1 156 ? -10.415 -0.616 -8.818 1.00 82.81 156 LYS A CA 1
ATOM 1234 C C . LYS A 1 156 ? -9.381 0.428 -9.246 1.00 82.81 156 LYS A C 1
ATOM 1236 O O . LYS A 1 156 ? -8.869 0.351 -10.359 1.00 82.81 156 LYS A O 1
ATOM 1241 N N . LEU A 1 157 ? -9.016 1.370 -8.369 1.00 73.19 157 LEU A N 1
ATOM 1242 C CA . LEU A 1 157 ? -7.905 2.298 -8.629 1.00 73.19 157 LEU A CA 1
ATOM 1243 C C . LEU A 1 157 ? -6.546 1.588 -8.700 1.00 73.19 157 LEU A C 1
ATOM 1245 O O . LEU A 1 157 ? -5.612 2.121 -9.294 1.00 73.19 157 LEU A O 1
ATOM 1249 N N . VAL A 1 158 ? -6.419 0.417 -8.069 1.00 66.31 158 VAL A N 1
ATOM 1250 C CA . VAL A 1 158 ? -5.147 -0.306 -7.919 1.00 66.31 158 VAL A CA 1
ATOM 1251 C C . VAL A 1 158 ? -5.168 -1.721 -8.501 1.00 66.31 158 VAL A C 1
ATOM 1253 O O . VAL A 1 158 ? -4.107 -2.326 -8.661 1.00 66.31 158 VAL A O 1
ATOM 1256 N N . ILE A 1 159 ? -6.349 -2.262 -8.804 1.00 72.81 159 ILE A N 1
ATOM 1257 C CA . ILE A 1 159 ? -6.560 -3.593 -9.374 1.00 72.81 159 ILE A CA 1
ATOM 1258 C C . ILE A 1 159 ? -7.471 -3.437 -10.599 1.00 72.81 159 ILE A C 1
ATOM 1260 O O . ILE A 1 159 ? -8.656 -3.156 -10.436 1.00 72.81 159 ILE A O 1
ATOM 1264 N N . PRO A 1 160 ? -6.945 -3.619 -11.823 1.00 73.38 160 PRO A N 1
ATOM 1265 C CA . PRO A 1 160 ? -7.739 -3.487 -13.045 1.00 73.38 160 PRO A CA 1
ATOM 1266 C C . PRO A 1 160 ? -8.662 -4.688 -13.308 1.00 73.38 160 PRO A C 1
ATOM 1268 O O . PRO A 1 160 ? -9.534 -4.602 -14.168 1.00 73.38 160 PRO A O 1
ATOM 1271 N N . ASP A 1 161 ? -8.453 -5.813 -12.617 1.00 81.44 161 ASP A N 1
ATOM 1272 C CA . ASP A 1 161 ? -9.250 -7.030 -12.772 1.00 81.44 161 ASP A CA 1
ATOM 1273 C C . ASP A 1 161 ? -10.446 -7.031 -11.809 1.00 81.44 161 ASP A C 1
ATOM 1275 O O . ASP A 1 161 ? -10.297 -7.209 -10.597 1.00 81.44 161 ASP A O 1
ATOM 1279 N N . ASP A 1 162 ? -11.644 -6.863 -12.367 1.00 87.38 162 ASP A N 1
ATOM 1280 C CA . ASP A 1 162 ? -12.899 -6.844 -11.616 1.00 87.38 162 ASP A CA 1
ATOM 1281 C C . ASP A 1 162 ? -13.171 -8.160 -10.867 1.00 87.38 162 ASP A C 1
ATOM 1283 O O . ASP A 1 162 ? -13.711 -8.124 -9.763 1.00 87.38 162 ASP A O 1
ATOM 1287 N N . ALA A 1 163 ? -12.774 -9.318 -11.407 1.00 89.00 163 ALA A N 1
ATOM 1288 C CA . ALA A 1 163 ? -12.990 -10.598 -10.732 1.00 89.00 163 ALA A CA 1
ATOM 1289 C C . ALA A 1 163 ? -12.126 -10.712 -9.470 1.00 89.00 163 ALA A C 1
ATOM 1291 O O . ALA A 1 163 ? -12.594 -11.208 -8.446 1.00 89.00 163 ALA A O 1
ATOM 1292 N N . VAL A 1 164 ? -10.892 -10.200 -9.521 1.00 84.44 164 VAL A N 1
ATOM 1293 C CA . VAL A 1 164 ? -10.007 -10.125 -8.348 1.00 84.44 164 VAL A CA 1
ATOM 1294 C C . VAL A 1 164 ? -10.568 -9.155 -7.307 1.00 84.44 164 VAL A C 1
ATOM 1296 O O . VAL A 1 164 ? -10.530 -9.453 -6.115 1.00 84.44 164 VAL A O 1
ATOM 1299 N N . VAL A 1 165 ? -11.118 -8.012 -7.732 1.00 85.44 165 VAL A N 1
ATOM 1300 C CA . VAL A 1 165 ? -11.751 -7.050 -6.814 1.00 85.44 165 VAL A CA 1
ATOM 1301 C C . VAL A 1 165 ? -12.942 -7.676 -6.089 1.00 85.44 165 VAL A C 1
ATOM 1303 O O . VAL A 1 165 ? -13.011 -7.588 -4.864 1.00 85.44 165 VAL A O 1
ATOM 1306 N N . GLU A 1 166 ? -13.857 -8.331 -6.807 1.00 91.62 166 GLU A N 1
ATOM 1307 C CA . GLU A 1 166 ? -15.020 -8.969 -6.176 1.00 91.62 166 GLU A CA 1
ATOM 1308 C C . GLU A 1 166 ? -14.615 -10.136 -5.263 1.00 91.62 166 GLU A C 1
ATOM 1310 O O . GLU A 1 166 ? -15.183 -10.288 -4.182 1.00 91.62 166 GLU A O 1
ATOM 1315 N N . ASP A 1 167 ? -13.602 -10.924 -5.641 1.00 90.88 167 ASP A N 1
ATOM 1316 C CA . ASP A 1 167 ? -13.081 -12.012 -4.806 1.00 90.88 167 ASP A CA 1
ATOM 1317 C C . ASP A 1 167 ? -12.467 -11.489 -3.494 1.00 90.88 167 ASP A C 1
ATOM 1319 O O . ASP A 1 167 ? -12.750 -12.022 -2.419 1.00 90.88 167 ASP A O 1
ATOM 1323 N N . LEU A 1 168 ? -11.691 -10.399 -3.556 1.00 86.75 168 LEU A N 1
ATOM 1324 C CA . LEU A 1 168 ? -11.141 -9.736 -2.370 1.00 86.75 168 LEU A CA 1
ATOM 1325 C C . LEU A 1 168 ? -12.238 -9.164 -1.476 1.00 86.75 168 LEU A C 1
ATOM 1327 O O . LEU A 1 168 ? -12.169 -9.320 -0.259 1.00 86.75 168 LEU A O 1
ATOM 1331 N N . ILE A 1 169 ? -13.254 -8.518 -2.052 1.00 90.62 169 ILE A N 1
ATOM 1332 C CA . ILE A 1 169 ? -14.381 -7.993 -1.275 1.00 90.62 169 ILE A CA 1
ATOM 1333 C C . ILE A 1 169 ? -15.098 -9.138 -0.561 1.00 90.62 169 ILE A C 1
ATOM 1335 O O . ILE A 1 169 ? -15.292 -9.073 0.651 1.00 90.62 169 ILE A O 1
ATOM 1339 N N . ALA A 1 170 ? -15.428 -10.207 -1.287 1.00 94.44 170 ALA A N 1
ATOM 1340 C CA . ALA A 1 170 ? -16.142 -11.353 -0.738 1.00 94.44 170 ALA A CA 1
ATOM 1341 C C . ALA A 1 170 ? -15.369 -12.064 0.385 1.00 94.44 170 ALA A C 1
ATOM 1343 O O . ALA A 1 170 ? -15.981 -12.566 1.327 1.00 94.44 170 ALA A O 1
ATOM 1344 N N . LYS A 1 171 ? -14.034 -12.119 0.295 1.00 92.25 171 LYS A N 1
ATOM 1345 C CA . LYS A 1 171 ? -13.187 -12.825 1.268 1.00 92.25 171 LYS A CA 1
ATOM 1346 C C . LYS A 1 171 ? -12.739 -11.964 2.442 1.00 92.25 171 LYS A C 1
ATOM 1348 O O . LYS A 1 171 ? -12.634 -12.478 3.552 1.00 92.25 171 LYS A O 1
ATOM 1353 N N . CYS A 1 172 ? -12.441 -10.689 2.205 1.00 90.19 172 CYS A N 1
ATOM 1354 C CA . CYS A 1 172 ? -11.772 -9.841 3.189 1.00 90.19 172 CYS A CA 1
ATOM 1355 C C . CYS A 1 172 ? -12.685 -8.832 3.879 1.00 90.19 172 CYS A C 1
ATOM 1357 O O . CYS A 1 172 ? -12.359 -8.398 4.981 1.00 90.19 172 CYS A O 1
ATOM 1359 N N . VAL A 1 173 ? -13.806 -8.439 3.272 1.00 92.06 173 VAL A N 1
ATOM 1360 C CA . VAL A 1 173 ? -14.698 -7.424 3.847 1.00 92.06 173 VAL A CA 1
ATOM 1361 C C . VAL A 1 173 ? -15.711 -8.109 4.763 1.00 92.06 173 VAL A C 1
ATOM 1363 O O . VAL A 1 173 ? -16.864 -8.336 4.405 1.00 92.06 173 VAL A O 1
ATOM 1366 N N . VAL A 1 174 ? -15.247 -8.476 5.959 1.00 92.31 174 VAL A N 1
ATOM 1367 C CA . VAL A 1 174 ? -16.026 -9.206 6.968 1.00 92.31 174 VAL A CA 1
ATOM 1368 C C . VAL A 1 174 ? -16.192 -8.341 8.210 1.00 92.31 174 VAL A C 1
ATOM 1370 O O . VAL A 1 174 ? -15.206 -7.939 8.828 1.00 92.31 174 VAL A O 1
ATOM 1373 N N . GLN A 1 175 ? -17.444 -8.074 8.589 1.00 90.62 175 GLN A N 1
ATOM 1374 C CA . GLN A 1 175 ? -17.755 -7.272 9.768 1.00 90.62 175 GLN A CA 1
ATOM 1375 C C . GLN A 1 175 ? -17.326 -7.998 11.048 1.00 90.62 175 GLN A C 1
ATOM 1377 O O . GLN A 1 175 ? -17.684 -9.154 11.275 1.00 90.62 175 GLN A O 1
ATOM 1382 N N . GLN A 1 176 ? -16.545 -7.305 11.869 1.00 91.94 176 GLN A N 1
ATOM 1383 C CA . GLN A 1 176 ? -16.039 -7.790 13.149 1.00 91.94 176 GLN A CA 1
ATOM 1384 C C . GLN A 1 176 ? -16.868 -7.226 14.310 1.00 91.94 176 GLN A C 1
ATOM 1386 O O . GLN A 1 176 ? -17.833 -6.488 14.111 1.00 91.94 176 GLN A O 1
ATOM 1391 N N . ALA A 1 177 ? -16.479 -7.564 15.543 1.00 92.25 177 ALA A N 1
ATOM 1392 C CA . ALA A 1 177 ? -17.151 -7.087 16.752 1.00 92.25 177 ALA A CA 1
ATOM 1393 C C . ALA A 1 177 ? -17.097 -5.556 16.910 1.00 92.25 177 ALA A C 1
ATOM 1395 O O . ALA A 1 177 ? -18.012 -4.972 17.489 1.00 92.25 177 ALA A O 1
ATOM 1396 N N . THR A 1 178 ? -16.041 -4.914 16.399 1.00 92.88 178 THR A N 1
ATOM 1397 C CA . THR A 1 178 ? -15.864 -3.458 16.427 1.00 92.88 178 THR A CA 1
ATOM 1398 C C . THR A 1 178 ? -15.516 -2.916 15.034 1.00 92.88 178 THR A C 1
ATOM 1400 O O . THR A 1 178 ? -14.951 -3.649 14.207 1.00 92.88 178 THR A O 1
ATOM 1403 N N . PRO A 1 179 ? -15.829 -1.642 14.731 1.00 92.81 179 PRO A N 1
ATOM 1404 C CA . PRO A 1 179 ? -15.374 -0.990 13.503 1.00 92.81 179 PRO A CA 1
ATOM 1405 C C . PRO A 1 179 ? -13.843 -0.963 13.370 1.00 92.81 179 PRO A C 1
ATOM 1407 O O . PRO A 1 179 ? -13.320 -1.119 12.270 1.00 92.81 179 PRO A O 1
ATOM 1410 N N . GLU A 1 180 ? -13.115 -0.822 14.478 1.00 91.50 180 GLU A N 1
ATOM 1411 C CA . GLU A 1 180 ? -11.652 -0.856 14.529 1.00 91.50 180 GLU A CA 1
ATOM 1412 C C . GLU A 1 180 ? -11.100 -2.215 14.092 1.00 91.50 180 GLU A C 1
ATOM 1414 O O . GLU A 1 180 ? -10.202 -2.280 13.250 1.00 91.50 180 GLU A O 1
ATOM 1419 N N . ASP A 1 181 ? -11.666 -3.304 14.620 1.00 90.44 181 ASP A N 1
ATOM 1420 C CA . ASP A 1 181 ? -11.305 -4.663 14.210 1.00 90.44 181 ASP A CA 1
ATOM 1421 C C . ASP A 1 181 ? -11.682 -4.916 12.747 1.00 90.44 181 ASP A C 1
ATOM 1423 O O . ASP A 1 181 ? -10.914 -5.525 12.006 1.00 90.44 181 ASP A O 1
ATOM 1427 N N . THR A 1 182 ? -12.840 -4.414 12.308 1.00 91.44 182 THR A N 1
ATOM 1428 C CA . THR A 1 182 ? -13.312 -4.566 10.923 1.00 91.44 182 THR A CA 1
ATOM 1429 C C . THR A 1 182 ? -12.356 -3.900 9.944 1.00 91.44 182 THR A C 1
ATOM 1431 O O . THR A 1 182 ? -11.906 -4.537 8.989 1.00 91.44 182 THR A O 1
ATOM 1434 N N . ALA A 1 183 ? -12.000 -2.638 10.193 1.00 90.00 183 ALA A N 1
ATOM 1435 C CA . ALA A 1 183 ? -11.067 -1.894 9.360 1.00 90.00 183 ALA A CA 1
ATOM 1436 C C . ALA A 1 183 ? -9.684 -2.560 9.332 1.00 90.00 183 ALA A C 1
ATOM 1438 O O . ALA A 1 183 ? -9.091 -2.716 8.261 1.00 90.00 183 ALA A O 1
ATOM 1439 N N . PHE A 1 184 ? -9.188 -2.991 10.494 1.00 88.75 184 PHE A N 1
ATOM 1440 C CA . PHE A 1 184 ? -7.875 -3.610 10.616 1.00 88.75 184 PHE A CA 1
ATOM 1441 C C . PHE A 1 184 ? -7.794 -4.980 9.923 1.00 88.75 184 PHE A C 1
ATOM 1443 O O . PHE A 1 184 ? -6.903 -5.195 9.099 1.00 88.75 184 PHE A O 1
ATOM 1450 N N . GLU A 1 185 ? -8.726 -5.896 10.198 1.00 87.94 185 GLU A N 1
ATOM 1451 C CA . GLU A 1 185 ? -8.708 -7.240 9.607 1.00 87.94 185 GLU A CA 1
ATOM 1452 C C . GLU A 1 185 ? -8.989 -7.207 8.101 1.00 87.94 185 GLU A C 1
ATOM 1454 O O . GLU A 1 185 ? -8.354 -7.943 7.344 1.00 87.94 185 GLU A O 1
ATOM 1459 N N . THR A 1 186 ? -9.850 -6.292 7.635 1.00 87.31 186 THR A N 1
ATOM 1460 C CA . THR A 1 186 ? -10.063 -6.080 6.195 1.00 87.31 186 THR A CA 1
ATOM 1461 C C . THR A 1 186 ? -8.763 -5.645 5.515 1.00 87.31 186 THR A C 1
ATOM 1463 O O . THR A 1 186 ? -8.355 -6.238 4.514 1.00 87.31 186 THR A O 1
ATOM 1466 N N . ALA A 1 187 ? -8.070 -4.643 6.072 1.00 84.44 187 ALA A N 1
ATOM 1467 C CA . ALA A 1 187 ? -6.806 -4.152 5.524 1.00 84.44 187 ALA A CA 1
ATOM 1468 C C . ALA A 1 187 ? -5.719 -5.239 5.523 1.00 84.44 187 ALA A C 1
ATOM 1470 O O . ALA A 1 187 ? -5.034 -5.433 4.517 1.00 84.44 187 ALA A O 1
ATOM 1471 N N . LYS A 1 188 ? -5.605 -5.992 6.622 1.00 83.62 188 LYS A N 1
ATOM 1472 C CA . LYS A 1 188 ? -4.665 -7.107 6.770 1.00 83.62 188 LYS A CA 1
ATOM 1473 C C . LYS A 1 188 ? -4.942 -8.238 5.779 1.00 83.62 188 LYS A C 1
ATOM 1475 O O . LYS A 1 188 ? -4.006 -8.739 5.162 1.00 83.62 188 LYS A O 1
ATOM 1480 N N . CYS A 1 189 ? -6.202 -8.630 5.592 1.00 85.50 189 CYS A N 1
ATOM 1481 C CA . CYS A 1 189 ? -6.580 -9.676 4.642 1.00 85.50 189 CYS A CA 1
ATOM 1482 C C . CYS A 1 189 ? -6.249 -9.277 3.201 1.00 85.50 189 CYS A C 1
ATOM 1484 O O . CYS A 1 189 ? -5.580 -10.036 2.501 1.00 85.50 189 CYS A O 1
ATOM 1486 N N . ILE A 1 190 ? -6.631 -8.064 2.783 1.00 78.75 190 ILE A N 1
ATOM 1487 C CA . ILE A 1 190 ? -6.336 -7.554 1.435 1.00 78.75 190 ILE A CA 1
ATOM 1488 C C . ILE A 1 190 ? -4.822 -7.478 1.214 1.00 78.75 190 ILE A C 1
ATOM 1490 O O . ILE A 1 190 ? -4.335 -7.833 0.141 1.00 78.75 190 ILE A O 1
ATOM 1494 N N . TYR A 1 191 ? -4.066 -7.046 2.227 1.00 73.38 191 TYR A N 1
ATOM 1495 C CA . TYR A 1 191 ? -2.610 -7.009 2.163 1.00 73.38 191 TYR A CA 1
ATOM 1496 C C . TYR A 1 191 ? -2.007 -8.413 2.003 1.00 73.38 191 TYR A C 1
ATOM 1498 O O . TYR A 1 191 ? -1.228 -8.633 1.080 1.00 73.38 191 TYR A O 1
ATOM 1506 N N . ASN A 1 192 ? -2.417 -9.378 2.829 1.00 70.31 192 ASN A N 1
ATOM 1507 C CA . ASN A 1 192 ? -1.900 -10.748 2.790 1.00 70.31 192 ASN A CA 1
ATOM 1508 C C . ASN A 1 192 ? -2.274 -11.492 1.505 1.00 70.31 192 ASN A C 1
ATOM 1510 O O . ASN A 1 192 ? -1.440 -12.193 0.944 1.00 70.31 192 ASN A O 1
ATOM 1514 N N . MET A 1 193 ? -3.505 -11.330 1.013 1.00 68.00 193 MET A N 1
ATOM 1515 C CA . MET A 1 193 ? -3.941 -11.945 -0.244 1.00 68.00 193 MET A CA 1
ATOM 1516 C C . MET A 1 193 ? -3.216 -11.376 -1.463 1.00 68.00 193 MET A C 1
ATOM 1518 O O . MET A 1 193 ? -3.103 -12.059 -2.471 1.00 68.00 193 MET A O 1
ATOM 1522 N N . LYS A 1 194 ? -2.718 -10.142 -1.370 1.00 55.09 194 LYS A N 1
ATOM 1523 C CA . LYS A 1 194 ? -1.921 -9.504 -2.418 1.00 55.09 194 LYS A CA 1
ATOM 1524 C C . LYS A 1 194 ? -0.439 -9.902 -2.393 1.00 55.09 194 LYS A C 1
ATOM 1526 O O . LYS A 1 194 ? 0.271 -9.630 -3.355 1.00 55.09 194 LYS A O 1
ATOM 1531 N N . LEU A 1 195 ? 0.020 -10.521 -1.303 1.00 43.00 195 LEU A N 1
ATOM 1532 C CA . LEU A 1 195 ? 1.366 -11.087 -1.159 1.00 43.00 195 LEU A CA 1
ATOM 1533 C C . LEU A 1 195 ? 1.456 -12.570 -1.574 1.00 43.00 195 LEU A C 1
ATOM 1535 O O . LEU A 1 195 ? 2.544 -13.143 -1.501 1.00 43.00 195 LEU A O 1
ATOM 1539 N N . LEU A 1 196 ? 0.336 -13.182 -1.978 1.00 35.31 196 LEU A N 1
ATOM 1540 C CA . LEU A 1 196 ? 0.234 -14.548 -2.508 1.00 35.31 196 LEU A CA 1
ATOM 1541 C C . LEU A 1 196 ? 0.129 -14.527 -4.037 1.00 35.31 196 LEU A C 1
ATOM 1543 O O . LEU A 1 196 ? 0.701 -15.450 -4.660 1.00 35.31 196 LEU A O 1
#

InterPro domains:
  IPR006170 Pheromone/general odorant binding protein [PF01395] (86-192)
  IPR006170 Pheromone/general odorant binding protein [SM00708] (97-194)
  IPR013783 Immunoglobulin-like fold [G3DSA:2.60.40.10] (4-70)
  IPR036728 Pheromone/general odorant binding protein superfamily [G3DSA:1.10.238.20] (89-194)
  IPR036728 Pheromone/general odorant binding protein superfamily [SSF47565] (88-194)

Sequence (196 aa):
MRYKRVQTGYNGMKKREVPELRLLYPNGSLVFPPFSNDQYRHDIHAAQYRCRLKSALGIVVSREVHVKAGTLVCNHFVYFLTTQCLTPEQEDMLRTIHKECEAVTGVTEEVGHKAIAGEIPPDASIKQHALCFAKKMGCHNEAGDVQVDKIRENLKLVIPDDAVVEDLIAKCVVQQATPEDTAFETAKCIYNMKLL

Organism: NCBI:txid1265417

Secondary structure (DSSP, 8-state):
---EEEEEETTSPBPPPBTTTBEE-TT--EE-----GGG--HHHHT-EEEEEEEETTEEEEPPPEE-------------TT------HHHHHHHHHHHHHHHHHH---HHHHHHHHTT---SSTHHHHHHHHHHHHTTSB-TT--B-HHHHHHHHHTT---HHHHHHHHHHH----SSHHHHHHHHHHHHHHHHT-

Radius of gyration: 21.61 Å; chains: 1; bounding box: 56×28×58 Å